Protein AF-A0A436ZYE4-F1 (afdb_monomer)

Foldseek 3Di:
DDDPDDPDDDPVRVVVVVVVVLLVVLLLVLLVLLVVLCVQLVVLLVQLLVLLVVQVVCVVVVNHDLVVSLVSNVVSLVSSLVSLVVSLVSLCVSPVPLPSLVVLLVCVVVVNDDPSLVSSLVSLVVVLVSLLVSLVSLCVSCVVPVVCCVRCVVSSLSSVVSSVSSCSSSNVCPPPCLVSVCSSCVSNVNNVVSVVVCVVVPVVVVCVVVVNDPDDDDD

Radius of gyration: 22.29 Å; Cα contacts (8 Å, |Δi|>4): 176; chains: 1; bounding box: 51×29×80 Å

InterPro domains:
  IPR054256 Domain of unknown function DUF6987 [PF22485] (15-212)

pLDDT: mean 81.8, std 16.16, range [35.78, 98.44]

Solvent-accessible surface area (backbone atoms only — not comparable to full-atom values): 12077 Å² total; per-residue (Å²): 136,84,82,80,72,81,83,77,72,52,74,67,57,50,49,52,54,51,55,51,55,52,43,55,55,48,34,46,54,43,24,55,45,46,49,54,34,43,69,62,31,49,61,36,49,53,52,48,52,50,54,49,54,53,46,52,56,26,48,78,70,74,64,56,55,62,66,62,48,42,68,59,46,52,62,40,53,53,50,33,40,51,43,43,43,56,35,37,53,54,50,42,71,72,41,77,82,46,63,56,23,59,50,48,35,49,25,56,77,70,72,61,59,50,75,42,49,47,47,35,50,52,41,51,50,51,50,51,52,53,54,48,52,48,36,55,53,52,52,61,69,25,72,87,33,75,64,38,35,70,65,45,47,59,53,50,50,54,48,48,53,45,49,55,51,40,40,52,64,60,29,48,66,48,81,80,40,44,58,52,53,48,50,52,30,44,74,70,71,40,48,69,58,49,53,53,52,50,60,71,67,41,50,71,54,56,36,48,74,73,69,48,75,83,77,79,78,85,129

Structure (mmCIF, N/CA/C/O backbone):
data_AF-A0A436ZYE4-F1
#
_entry.id   AF-A0A436ZYE4-F1
#
loop_
_atom_site.group_PDB
_atom_site.id
_atom_site.type_symbol
_atom_site.label_atom_id
_atom_site.label_alt_id
_atom_site.label_comp_id
_atom_site.label_asym_id
_atom_site.label_entity_id
_atom_site.label_seq_id
_atom_site.pdbx_PDB_ins_code
_atom_site.Cartn_x
_atom_site.Cartn_y
_atom_site.Cartn_z
_atom_site.occupancy
_atom_site.B_iso_or_equiv
_atom_site.auth_seq_id
_atom_site.auth_comp_id
_atom_site.auth_asym_id
_atom_site.auth_atom_id
_atom_site.pdbx_PDB_model_num
ATOM 1 N N . MET A 1 1 ? 23.636 18.744 -54.309 1.00 42.41 1 MET A N 1
ATOM 2 C CA . MET A 1 1 ? 22.767 17.719 -53.701 1.00 42.41 1 MET A CA 1
ATOM 3 C C . MET A 1 1 ? 23.698 16.748 -53.006 1.00 42.41 1 MET A C 1
ATOM 5 O O . MET A 1 1 ? 24.337 15.964 -53.689 1.00 42.41 1 MET A O 1
ATOM 9 N N . GLY A 1 2 ? 23.921 16.943 -51.705 1.00 47.22 2 GLY A N 1
ATOM 10 C CA . GLY A 1 2 ? 24.681 15.997 -50.892 1.00 47.22 2 GLY A CA 1
ATOM 11 C C . GLY A 1 2 ? 23.721 14.904 -50.455 1.00 47.22 2 GLY A C 1
ATOM 12 O O . GLY A 1 2 ? 22.704 15.206 -49.839 1.00 47.22 2 GLY A O 1
ATOM 13 N N . GLU A 1 3 ? 23.995 13.679 -50.871 1.00 50.53 3 GLU A N 1
ATOM 14 C CA . GLU A 1 3 ? 23.283 12.483 -50.441 1.00 50.53 3 GLU A CA 1
ATOM 15 C C . GLU A 1 3 ? 23.750 12.183 -49.010 1.00 50.53 3 GLU A C 1
ATOM 17 O O . GLU A 1 3 ? 24.881 11.748 -48.797 1.00 50.53 3 GLU A O 1
ATOM 22 N N . GLU A 1 4 ? 22.932 12.535 -48.014 1.00 48.44 4 GLU A N 1
ATOM 23 C CA . GLU A 1 4 ? 23.171 12.144 -46.624 1.00 48.44 4 GLU A CA 1
ATOM 24 C C . GLU A 1 4 ? 22.976 10.628 -46.527 1.00 48.44 4 GLU A C 1
ATOM 26 O O . GLU A 1 4 ? 21.853 10.123 -46.562 1.00 48.44 4 GLU A O 1
ATOM 31 N N . ALA A 1 5 ? 24.088 9.893 -46.472 1.00 51.81 5 ALA A N 1
ATOM 32 C CA . ALA A 1 5 ? 24.083 8.465 -46.191 1.00 51.81 5 ALA A CA 1
ATOM 33 C C . ALA A 1 5 ? 23.374 8.210 -44.844 1.00 51.81 5 ALA A C 1
ATOM 35 O O . ALA A 1 5 ? 23.603 8.964 -43.892 1.00 51.81 5 ALA A O 1
ATOM 36 N N . PRO A 1 6 ? 22.522 7.176 -44.734 1.00 52.66 6 PRO A N 1
ATOM 37 C CA . PRO A 1 6 ? 21.814 6.898 -43.495 1.00 52.66 6 PRO A CA 1
ATOM 38 C C . PRO A 1 6 ? 22.835 6.551 -42.408 1.00 52.66 6 PRO A C 1
ATOM 40 O O . PRO A 1 6 ? 23.661 5.658 -42.586 1.00 52.66 6 PRO A O 1
ATOM 43 N N . VAL A 1 7 ? 22.795 7.281 -41.292 1.00 58.38 7 VAL A N 1
ATOM 44 C CA . VAL A 1 7 ? 23.617 7.000 -40.110 1.00 58.38 7 VAL A CA 1
ATOM 45 C C . VAL A 1 7 ? 23.199 5.629 -39.572 1.00 58.38 7 VAL A C 1
ATOM 47 O O . VAL A 1 7 ? 22.143 5.490 -38.954 1.00 58.38 7 VAL A O 1
ATOM 50 N N . GLU A 1 8 ? 23.986 4.591 -39.856 1.00 60.47 8 GLU A N 1
ATOM 51 C CA . GLU A 1 8 ? 23.788 3.270 -39.265 1.00 60.47 8 GLU A CA 1
ATOM 52 C C . GLU A 1 8 ? 24.136 3.337 -37.774 1.00 60.47 8 GLU A C 1
ATOM 54 O O . GLU A 1 8 ? 25.297 3.487 -37.404 1.00 60.47 8 GLU A O 1
ATOM 59 N N . LEU A 1 9 ? 23.114 3.231 -36.919 1.00 66.81 9 LEU A N 1
ATOM 60 C CA . LEU A 1 9 ? 23.280 3.102 -35.469 1.00 66.81 9 LEU A CA 1
ATOM 61 C C . LEU A 1 9 ? 24.204 1.918 -35.143 1.00 66.81 9 LEU A C 1
ATOM 63 O O . LEU A 1 9 ? 24.044 0.824 -35.707 1.00 66.81 9 LEU A O 1
ATOM 67 N N . THR A 1 10 ? 25.127 2.126 -34.205 1.00 80.56 10 THR A N 1
ATOM 68 C CA . THR A 1 10 ? 25.997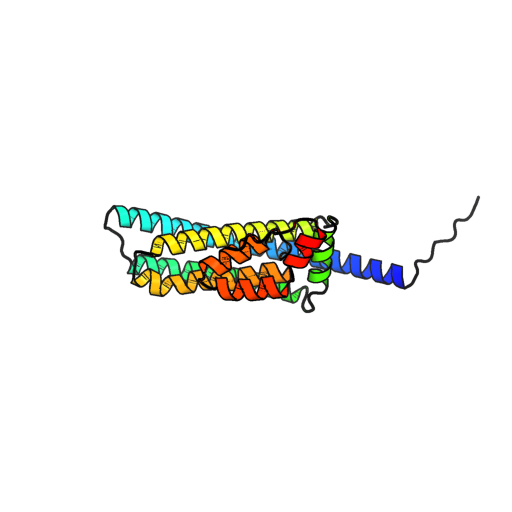 1.072 -33.663 1.00 80.56 10 THR A CA 1
ATOM 69 C C . THR A 1 10 ? 25.173 -0.020 -32.963 1.00 80.56 10 THR A C 1
ATOM 71 O O . THR A 1 10 ? 24.016 0.193 -32.593 1.00 80.56 10 THR A O 1
ATOM 74 N N . GLU A 1 11 ? 25.736 -1.221 -32.777 1.00 78.50 11 GLU A N 1
ATOM 75 C CA . GLU A 1 11 ? 25.038 -2.304 -32.057 1.00 78.50 11 GLU A CA 1
ATOM 76 C C . GLU A 1 11 ? 24.660 -1.904 -30.619 1.00 78.50 11 GLU A C 1
ATOM 78 O O . GLU A 1 11 ? 23.579 -2.263 -30.154 1.00 78.50 11 GLU A O 1
ATOM 83 N N . GLU A 1 12 ? 25.489 -1.096 -29.947 1.00 77.50 12 GLU A N 1
ATOM 84 C CA . GLU A 1 12 ? 25.189 -0.556 -28.613 1.00 77.50 12 GLU A CA 1
ATOM 85 C C . GLU A 1 12 ? 24.006 0.422 -28.629 1.00 77.50 12 GLU A C 1
ATOM 87 O O . GLU A 1 12 ? 23.116 0.317 -27.787 1.00 77.50 12 GLU A O 1
ATOM 92 N N . GLU A 1 13 ? 23.938 1.334 -29.602 1.00 79.44 13 GLU A N 1
ATOM 93 C CA . GLU A 1 13 ? 22.826 2.290 -29.719 1.00 79.44 13 GLU A CA 1
ATOM 94 C C . GLU A 1 13 ? 21.504 1.593 -30.070 1.00 79.44 13 GLU A C 1
ATOM 96 O O . GLU A 1 13 ? 20.446 1.960 -29.556 1.00 79.44 13 GLU A O 1
ATOM 101 N N . LYS A 1 14 ? 21.552 0.544 -30.902 1.00 79.31 14 LYS A N 1
ATOM 102 C CA . LYS A 1 14 ? 20.377 -0.287 -31.212 1.00 79.31 14 LYS A CA 1
ATOM 103 C C . LYS A 1 14 ? 19.877 -1.039 -29.980 1.00 79.31 14 LYS A C 1
ATOM 105 O O . LYS A 1 14 ? 18.669 -1.097 -29.757 1.00 79.31 14 LYS A O 1
ATOM 110 N N . GLN A 1 15 ? 20.789 -1.584 -29.175 1.00 81.94 15 GLN A N 1
ATOM 111 C CA . GLN A 1 15 ? 20.440 -2.290 -27.945 1.00 81.94 15 GLN A CA 1
ATOM 112 C C . GLN A 1 15 ? 19.835 -1.339 -26.902 1.00 81.94 15 GLN A C 1
ATOM 114 O O . GLN A 1 15 ? 18.800 -1.651 -26.318 1.00 81.94 15 GLN A O 1
ATOM 119 N N . GLN A 1 16 ? 20.419 -0.150 -26.724 1.00 80.38 16 GLN A N 1
ATOM 120 C CA . GLN A 1 16 ? 19.886 0.875 -25.822 1.00 80.38 16 GLN A CA 1
ATOM 121 C C . GLN A 1 16 ? 18.487 1.340 -26.239 1.00 80.38 16 GLN A C 1
ATOM 123 O O . GLN A 1 16 ? 17.601 1.446 -25.393 1.00 80.38 16 GLN A O 1
ATOM 128 N N . ALA A 1 17 ? 18.257 1.568 -27.535 1.00 81.69 17 ALA A N 1
ATOM 129 C CA . ALA A 1 17 ? 16.940 1.943 -28.044 1.00 81.69 17 ALA A CA 1
ATOM 130 C C . ALA A 1 17 ? 15.889 0.835 -27.834 1.00 81.69 17 ALA A C 1
ATOM 132 O O . ALA A 1 17 ? 14.742 1.127 -27.495 1.00 81.69 17 ALA A O 1
ATOM 133 N N . ALA A 1 18 ? 16.272 -0.436 -27.993 1.00 84.69 18 ALA A N 1
ATOM 134 C CA . ALA A 1 18 ? 15.381 -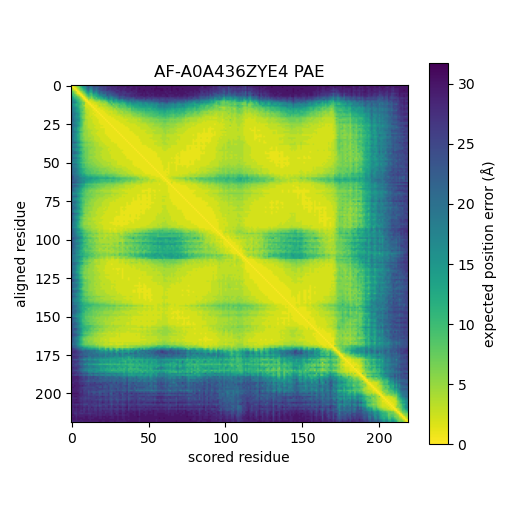1.566 -27.740 1.00 84.69 18 ALA A CA 1
ATOM 135 C C . ALA A 1 18 ? 15.023 -1.701 -26.247 1.00 84.69 18 ALA A C 1
ATOM 137 O O . ALA A 1 18 ? 13.853 -1.896 -25.911 1.00 84.69 18 ALA A O 1
ATOM 138 N N . ASP A 1 19 ? 16.005 -1.545 -25.353 1.00 82.25 19 ASP A N 1
ATOM 139 C CA . ASP A 1 19 ? 15.794 -1.562 -23.900 1.00 82.25 19 ASP A CA 1
ATOM 140 C C . ASP A 1 19 ? 14.919 -0.384 -23.431 1.00 82.25 19 ASP A C 1
ATOM 142 O O . ASP A 1 19 ? 14.087 -0.535 -22.531 1.00 82.25 19 ASP A O 1
ATOM 146 N N . GLU A 1 20 ? 15.072 0.783 -24.061 1.00 82.56 20 GLU A N 1
ATOM 147 C CA . GLU A 1 20 ? 14.246 1.973 -23.843 1.00 82.56 20 GLU A CA 1
ATOM 148 C C . GLU A 1 20 ? 12.780 1.730 -24.227 1.00 82.56 20 GLU A C 1
ATOM 150 O O . GLU A 1 20 ? 11.866 2.000 -23.442 1.00 82.56 20 GLU A O 1
ATOM 155 N N . GLU A 1 21 ? 12.545 1.169 -25.416 1.00 86.75 21 GLU A N 1
ATOM 156 C CA . GLU A 1 21 ? 11.201 0.863 -25.906 1.00 86.75 21 GLU A CA 1
ATOM 157 C C . GLU A 1 21 ? 10.513 -0.219 -25.056 1.00 86.75 21 GLU A C 1
ATOM 159 O O . GLU A 1 21 ? 9.325 -0.109 -24.729 1.00 86.75 21 GLU A O 1
ATOM 164 N N . GLU A 1 22 ? 11.251 -1.266 -24.679 1.00 87.81 22 GLU A N 1
ATOM 165 C CA . GLU A 1 22 ? 10.763 -2.317 -23.786 1.00 87.81 22 GLU A CA 1
ATOM 166 C C . GLU A 1 22 ? 10.370 -1.735 -22.423 1.00 87.81 22 GLU A C 1
ATOM 168 O O . GLU A 1 22 ? 9.259 -1.984 -21.940 1.00 87.81 22 GLU A O 1
ATOM 173 N N . ARG A 1 23 ? 11.224 -0.882 -21.843 1.00 85.19 23 ARG A N 1
ATOM 174 C CA . ARG A 1 23 ? 10.932 -0.217 -20.569 1.00 85.19 23 ARG A CA 1
ATOM 175 C C . ARG A 1 23 ? 9.677 0.636 -20.651 1.00 85.19 23 ARG A C 1
ATOM 177 O O . ARG A 1 23 ? 8.829 0.527 -19.769 1.00 85.19 23 ARG A O 1
ATOM 184 N N . ALA A 1 24 ? 9.532 1.461 -21.687 1.00 86.12 24 ALA A N 1
ATOM 185 C CA . ALA A 1 24 ? 8.354 2.312 -21.850 1.00 86.12 24 ALA A CA 1
ATOM 186 C C . ALA A 1 24 ? 7.059 1.478 -21.864 1.00 86.12 24 ALA A C 1
ATOM 188 O O . ALA A 1 24 ? 6.076 1.813 -21.200 1.00 86.12 24 ALA A O 1
ATOM 189 N N . LYS A 1 25 ? 7.070 0.326 -22.549 1.00 90.69 25 LYS A N 1
ATOM 190 C CA . LYS A 1 25 ? 5.933 -0.611 -22.559 1.00 90.69 25 LYS A CA 1
ATOM 191 C C . LYS A 1 25 ? 5.655 -1.201 -21.176 1.00 90.69 25 LYS A C 1
ATOM 193 O O . LYS A 1 25 ? 4.487 -1.300 -20.793 1.00 90.69 25 LYS A O 1
ATOM 198 N N . VAL A 1 26 ? 6.695 -1.601 -20.444 1.00 90.94 26 VAL A N 1
ATOM 199 C CA . VAL A 1 26 ? 6.566 -2.151 -19.086 1.00 90.94 26 VAL A CA 1
ATOM 200 C C . VAL A 1 26 ? 6.019 -1.100 -18.126 1.00 90.94 26 VAL A C 1
ATOM 202 O O . VAL A 1 26 ? 5.034 -1.364 -17.440 1.00 90.94 26 VAL A O 1
ATOM 205 N N . MET A 1 27 ? 6.570 0.112 -18.146 1.00 88.44 27 MET A N 1
ATOM 206 C CA . MET A 1 27 ? 6.139 1.224 -17.299 1.00 88.44 27 MET A CA 1
ATOM 207 C C . MET A 1 27 ? 4.692 1.617 -17.543 1.00 88.44 27 MET A C 1
ATOM 209 O O . MET A 1 27 ? 3.915 1.733 -16.599 1.00 88.44 27 MET A O 1
ATOM 213 N N . LYS A 1 28 ? 4.282 1.709 -18.807 1.00 92.06 28 LYS A N 1
ATOM 214 C CA . LYS A 1 28 ? 2.887 1.973 -19.159 1.00 92.06 28 LYS A CA 1
ATOM 215 C C . LYS A 1 28 ? 1.930 0.913 -18.610 1.00 92.06 28 LYS A C 1
ATOM 217 O O . LYS A 1 28 ? 0.852 1.240 -18.116 1.00 92.06 28 LYS A O 1
ATOM 222 N N . ARG A 1 29 ? 2.295 -0.371 -18.694 1.00 94.62 29 ARG A N 1
ATOM 223 C CA . ARG A 1 29 ? 1.479 -1.464 -18.131 1.00 94.62 29 ARG A CA 1
ATOM 224 C C . ARG A 1 29 ? 1.466 -1.426 -16.605 1.00 94.62 29 ARG A C 1
ATOM 226 O O . ARG A 1 29 ? 0.424 -1.665 -16.003 1.00 94.62 29 ARG A O 1
ATOM 233 N N . MET A 1 30 ? 2.597 -1.097 -15.994 1.00 93.44 30 MET A N 1
ATOM 234 C CA . MET A 1 30 ? 2.730 -0.962 -14.550 1.00 93.44 30 MET A CA 1
ATOM 235 C C . MET A 1 30 ? 1.881 0.192 -14.012 1.00 93.44 30 MET A C 1
ATOM 237 O O . MET A 1 30 ? 1.159 -0.006 -13.038 1.00 93.44 30 MET A O 1
ATOM 241 N N . ALA A 1 31 ? 1.848 1.335 -14.704 1.00 91.94 31 ALA A N 1
ATOM 242 C CA . ALA A 1 31 ? 0.967 2.455 -14.373 1.00 91.94 31 ALA A CA 1
ATOM 243 C C . ALA A 1 31 ? -0.504 2.014 -14.344 1.00 91.94 31 ALA A C 1
ATOM 245 O O . ALA A 1 31 ? -1.214 2.272 -13.378 1.00 91.94 31 ALA A O 1
ATOM 246 N N . GLN A 1 32 ? -0.944 1.252 -15.352 1.00 95.69 32 GLN A N 1
ATOM 247 C CA . GLN A 1 32 ? -2.309 0.714 -15.406 1.00 95.69 32 GLN A CA 1
ATOM 248 C C . GLN A 1 32 ? -2.621 -0.278 -14.277 1.00 95.69 32 GLN A C 1
ATOM 250 O O . GLN A 1 32 ? -3.770 -0.369 -13.847 1.00 95.69 32 GLN A O 1
ATOM 255 N N . ILE A 1 33 ? -1.640 -1.064 -13.828 1.00 95.88 33 ILE A N 1
ATOM 256 C CA . ILE A 1 33 ? -1.816 -1.995 -12.705 1.00 95.88 33 ILE A CA 1
ATOM 257 C C . ILE A 1 33 ? -1.966 -1.223 -11.398 1.00 95.88 33 ILE A C 1
ATOM 259 O O . ILE A 1 33 ? -2.886 -1.516 -10.637 1.00 95.88 33 ILE A O 1
ATOM 263 N N . VAL A 1 34 ? -1.097 -0.237 -11.157 1.00 93.62 34 VAL A N 1
ATOM 264 C CA . VAL A 1 34 ? -1.146 0.610 -9.957 1.00 93.62 34 VAL A CA 1
ATOM 265 C C . VAL A 1 34 ? -2.470 1.369 -9.893 1.00 93.62 34 VAL A C 1
ATOM 267 O O . VAL A 1 34 ? -3.139 1.321 -8.865 1.00 93.62 34 VAL A O 1
ATOM 270 N N . ASP A 1 35 ? -2.891 1.980 -11.000 1.00 94.75 35 ASP A N 1
ATOM 271 C CA . ASP A 1 35 ? -4.158 2.711 -11.116 1.00 94.75 35 ASP A CA 1
ATOM 272 C C . ASP A 1 35 ? -5.372 1.814 -10.809 1.00 94.75 35 ASP A C 1
ATOM 274 O O . ASP A 1 35 ? -6.181 2.102 -9.928 1.00 94.75 35 ASP A O 1
ATOM 278 N N . LYS A 1 36 ? -5.436 0.623 -11.418 1.00 96.50 36 LYS A N 1
ATOM 279 C CA . LYS A 1 36 ? -6.495 -0.358 -11.123 1.00 96.50 36 LYS A CA 1
ATOM 280 C C . LYS A 1 36 ? -6.451 -0.883 -9.689 1.00 96.50 36 LYS A C 1
ATOM 282 O O . LYS A 1 36 ? -7.495 -1.226 -9.133 1.00 96.50 36 LYS A O 1
ATOM 287 N N . GLY A 1 37 ? -5.259 -1.035 -9.115 1.00 96.44 37 GLY A N 1
ATOM 288 C CA . GLY A 1 37 ? -5.078 -1.435 -7.722 1.00 96.44 37 GLY A CA 1
ATOM 289 C C . GLY A 1 37 ? -5.624 -0.372 -6.770 1.00 96.44 37 GLY A C 1
ATOM 290 O O . GLY A 1 37 ? -6.393 -0.692 -5.862 1.00 96.44 37 GLY A O 1
ATOM 291 N N . LEU A 1 38 ? -5.301 0.897 -7.037 1.00 95.62 38 LEU A N 1
ATOM 292 C CA . LEU A 1 38 ? -5.819 2.062 -6.324 1.00 95.62 38 LEU A CA 1
ATOM 293 C C . LEU A 1 38 ? -7.345 2.137 -6.369 1.00 95.62 38 LEU A C 1
ATOM 295 O O . LEU A 1 38 ? -7.976 2.238 -5.319 1.00 95.62 38 LEU A O 1
ATOM 299 N N . ASP A 1 39 ? -7.943 2.036 -7.554 1.00 97.19 39 ASP A N 1
ATOM 300 C CA . ASP A 1 39 ? -9.399 2.105 -7.723 1.00 97.19 39 ASP A CA 1
ATOM 301 C C . ASP A 1 39 ? -10.145 1.034 -6.921 1.00 97.19 39 ASP A C 1
ATOM 303 O O . ASP A 1 39 ? -11.260 1.255 -6.450 1.00 97.19 39 ASP A O 1
ATOM 307 N N . LYS A 1 40 ? -9.523 -0.133 -6.731 1.00 97.69 40 LYS A N 1
ATOM 308 C CA . LYS A 1 40 ? -10.097 -1.235 -5.951 1.00 97.69 40 LYS A CA 1
ATOM 309 C C . LYS A 1 40 ? -9.881 -1.087 -4.450 1.00 97.69 40 LYS A C 1
ATOM 311 O O . LYS A 1 40 ? -10.754 -1.477 -3.679 1.00 97.69 40 LYS A O 1
ATOM 316 N N . VAL A 1 41 ? -8.726 -0.575 -4.022 1.00 97.25 41 VAL A N 1
ATOM 317 C CA . VAL A 1 41 ? -8.394 -0.479 -2.593 1.00 97.25 41 VAL A CA 1
ATOM 318 C C . VAL A 1 41 ? -9.001 0.765 -1.947 1.00 97.25 41 VAL A C 1
ATOM 320 O O . VAL A 1 41 ? -9.420 0.689 -0.797 1.00 97.25 41 VAL A O 1
ATOM 323 N N . LYS A 1 42 ? -9.124 1.885 -2.676 1.00 96.88 42 LYS A N 1
ATOM 324 C CA . LYS A 1 42 ? -9.667 3.153 -2.152 1.00 96.88 42 LYS A CA 1
ATOM 325 C C . LYS A 1 42 ? -11.033 2.981 -1.472 1.00 96.88 42 LYS A C 1
ATOM 327 O O . LYS A 1 42 ? -11.128 3.359 -0.308 1.00 96.88 42 LYS A O 1
ATOM 332 N N . PRO A 1 43 ? -12.046 2.341 -2.094 1.00 98.12 43 PRO A N 1
ATOM 333 C CA . PRO A 1 43 ? -13.340 2.150 -1.444 1.00 98.12 43 PRO A CA 1
ATOM 334 C C . PRO A 1 43 ? -13.250 1.315 -0.163 1.00 98.12 43 PRO A C 1
ATOM 336 O O . PRO A 1 43 ? -13.993 1.560 0.781 1.00 98.12 43 PRO A O 1
ATOM 339 N N . LEU A 1 44 ? -12.333 0.342 -0.104 1.00 98.25 44 LEU A N 1
ATOM 340 C CA . LEU A 1 44 ? -12.132 -0.485 1.088 1.00 98.25 44 LEU A CA 1
ATOM 341 C C . LEU A 1 44 ? -11.524 0.334 2.230 1.00 98.25 44 LEU A C 1
ATOM 343 O O . LEU A 1 44 ? -11.987 0.219 3.362 1.00 98.25 44 LEU A O 1
ATOM 347 N N . LEU A 1 45 ? -10.539 1.188 1.936 1.00 97.75 45 LEU A N 1
ATOM 348 C CA . LEU A 1 45 ? -9.963 2.116 2.915 1.00 97.75 45 LEU A CA 1
ATOM 349 C C . LEU A 1 45 ? -11.009 3.123 3.407 1.00 97.75 45 LEU A C 1
ATOM 351 O O . LEU A 1 45 ? -11.126 3.334 4.609 1.00 97.75 45 LEU A O 1
ATOM 355 N N . ASP A 1 46 ? -11.832 3.664 2.506 1.00 98.19 46 ASP A N 1
ATOM 356 C CA . ASP A 1 46 ? -12.905 4.593 2.870 1.00 98.19 46 ASP A CA 1
ATOM 357 C C . ASP A 1 46 ? -13.952 3.908 3.780 1.00 98.19 46 ASP A C 1
ATOM 359 O O . ASP A 1 46 ? -14.406 4.493 4.763 1.00 98.19 46 ASP A O 1
ATOM 363 N N . MET A 1 47 ? -14.309 2.646 3.508 1.00 98.44 47 MET A N 1
ATOM 364 C CA . MET A 1 47 ? -15.204 1.858 4.370 1.00 98.44 47 MET A CA 1
ATOM 365 C C . MET A 1 47 ? -14.583 1.546 5.738 1.00 98.44 47 MET A C 1
ATOM 367 O O . MET A 1 47 ? -15.292 1.549 6.749 1.00 98.44 47 MET A O 1
ATOM 371 N N . ILE A 1 48 ? -13.275 1.276 5.788 1.00 98.06 48 ILE A N 1
ATOM 372 C CA . ILE A 1 48 ? -12.532 1.106 7.043 1.00 98.06 48 ILE A CA 1
ATOM 373 C C . ILE A 1 48 ? -12.597 2.402 7.853 1.00 98.06 48 ILE A C 1
ATOM 375 O O . ILE A 1 48 ? -12.994 2.379 9.019 1.00 98.06 48 ILE A O 1
ATOM 379 N N . ASP A 1 49 ? -12.274 3.532 7.226 1.00 98.00 49 ASP A N 1
ATOM 380 C CA . ASP A 1 49 ? -12.270 4.843 7.866 1.00 98.00 49 ASP A CA 1
ATOM 381 C C . ASP A 1 49 ? -13.655 5.221 8.404 1.00 98.00 49 ASP A C 1
ATOM 383 O O . ASP A 1 49 ? -13.743 5.716 9.528 1.00 98.00 49 ASP A O 1
ATOM 387 N N . GLN A 1 50 ? -14.723 4.941 7.650 1.00 98.19 50 GLN A N 1
ATOM 388 C CA . GLN A 1 50 ? -16.109 5.143 8.087 1.00 98.19 50 GLN A CA 1
ATOM 389 C C . GLN A 1 50 ? -16.478 4.240 9.267 1.00 98.19 50 GLN A C 1
ATOM 391 O O . GLN A 1 50 ? -17.088 4.699 10.231 1.00 98.19 50 GLN A O 1
ATOM 396 N N . THR A 1 51 ? -16.084 2.965 9.223 1.00 97.75 51 THR A N 1
ATOM 397 C CA . THR A 1 51 ? -16.352 2.015 10.314 1.00 97.75 51 THR A CA 1
ATOM 398 C C . THR A 1 51 ? -15.645 2.442 11.604 1.00 97.75 51 THR A C 1
ATOM 400 O O . THR A 1 51 ? -16.210 2.304 12.690 1.00 97.75 51 THR A O 1
ATOM 403 N N . ILE A 1 52 ? -14.438 3.007 11.493 1.00 97.31 52 ILE A N 1
ATOM 404 C CA . ILE A 1 52 ? -13.719 3.614 12.617 1.00 97.31 52 ILE A CA 1
ATOM 405 C C . ILE A 1 52 ? -14.484 4.828 13.160 1.00 97.31 52 ILE A C 1
ATOM 407 O O . ILE A 1 52 ? -14.739 4.884 14.361 1.00 97.31 52 ILE A O 1
ATOM 411 N N . ASP A 1 53 ? -14.904 5.757 12.298 1.00 97.06 53 ASP A N 1
ATOM 412 C CA . ASP A 1 53 ? -15.626 6.966 12.724 1.00 97.06 53 ASP A CA 1
ATOM 413 C C . ASP A 1 53 ? -16.948 6.634 13.434 1.00 97.06 53 ASP A C 1
ATOM 415 O O . ASP A 1 53 ? -17.328 7.275 14.415 1.00 97.06 53 ASP A O 1
ATOM 419 N N . GLU A 1 54 ? -17.666 5.614 12.960 1.00 96.31 54 GLU A N 1
ATOM 420 C CA . GLU A 1 54 ? -18.867 5.107 13.627 1.00 96.31 54 GLU A CA 1
ATOM 421 C C . GLU A 1 54 ? -18.560 4.513 15.006 1.00 96.31 54 GLU A C 1
ATOM 423 O O . GLU A 1 54 ? -19.323 4.721 15.954 1.00 96.31 54 GLU A O 1
ATOM 428 N N . ALA A 1 55 ? -17.461 3.766 15.128 1.00 95.81 55 ALA A N 1
ATOM 429 C CA . ALA A 1 55 ? -17.045 3.169 16.389 1.00 95.81 55 ALA A CA 1
ATOM 430 C C . ALA A 1 55 ? -16.626 4.232 17.412 1.00 95.81 55 ALA A C 1
ATOM 432 O O . ALA A 1 55 ? -17.010 4.133 18.577 1.00 95.81 55 ALA A O 1
ATOM 433 N N . GLU A 1 56 ? -15.903 5.271 16.987 1.00 94.62 56 GLU A N 1
ATOM 434 C CA . GLU A 1 56 ? -15.525 6.394 17.851 1.00 94.62 56 GLU A CA 1
ATOM 435 C C . GLU A 1 56 ? -16.759 7.141 18.375 1.00 94.62 56 GLU A C 1
ATOM 437 O O . GLU A 1 56 ? -16.885 7.327 19.584 1.00 94.62 56 GLU A O 1
ATOM 442 N N . LYS A 1 57 ? -17.740 7.443 17.514 1.00 95.44 57 LYS A N 1
ATOM 443 C CA . LYS A 1 57 ? -19.014 8.058 17.940 1.00 95.44 57 LYS A CA 1
ATOM 444 C C . LYS A 1 57 ? -19.777 7.199 18.948 1.00 95.44 57 LYS A C 1
ATOM 446 O O . LYS A 1 57 ? -20.286 7.701 19.946 1.00 95.44 57 LYS A O 1
ATOM 451 N N . LYS A 1 58 ? -19.859 5.886 18.716 1.00 94.62 58 LYS A N 1
ATOM 452 C CA . LYS A 1 58 ? -20.507 4.963 19.664 1.00 94.62 58 LYS A CA 1
ATOM 453 C C . LYS A 1 58 ? -19.761 4.890 20.990 1.00 94.62 58 LYS A C 1
ATOM 455 O O . LYS A 1 58 ? -20.392 4.781 22.037 1.00 94.62 58 LYS A O 1
ATOM 460 N N . LYS A 1 59 ? -18.429 4.965 20.958 1.00 91.69 59 LYS A N 1
ATOM 461 C CA . LYS A 1 59 ? -17.590 4.985 22.158 1.00 91.69 59 LYS A CA 1
ATOM 462 C C . LYS A 1 59 ? -17.872 6.218 23.014 1.00 91.69 59 LYS A C 1
ATOM 464 O O . LYS A 1 59 ? -18.013 6.071 24.223 1.00 91.69 59 LYS A O 1
ATOM 469 N N . GLU A 1 60 ? -18.013 7.396 22.405 1.00 92.12 60 GLU A N 1
ATOM 470 C CA . GLU A 1 60 ? -18.381 8.640 23.106 1.00 92.12 60 GLU A CA 1
ATOM 471 C C . GLU A 1 60 ? -19.728 8.525 23.838 1.00 92.12 60 GLU A C 1
ATOM 473 O O . GLU A 1 60 ? -19.889 9.064 24.933 1.00 92.12 60 GLU A O 1
ATOM 478 N N . ASN A 1 61 ? -20.662 7.751 23.281 1.00 93.25 61 ASN A N 1
ATOM 479 C CA . ASN A 1 61 ? -21.984 7.515 23.862 1.00 93.25 61 ASN A CA 1
ATOM 480 C C . ASN A 1 61 ? -22.048 6.301 24.812 1.00 93.25 61 ASN A C 1
ATOM 482 O O . ASN A 1 61 ? -23.112 6.019 25.356 1.00 93.25 61 ASN A O 1
ATOM 486 N N . ASN A 1 62 ? -20.938 5.587 25.046 1.00 91.69 62 ASN A N 1
ATOM 487 C CA . ASN A 1 62 ? -20.893 4.303 25.769 1.00 91.69 62 ASN A CA 1
ATOM 488 C C . ASN A 1 62 ? -21.768 3.189 25.144 1.00 91.69 62 ASN A C 1
ATOM 490 O O . ASN A 1 62 ? -22.249 2.301 25.845 1.00 91.69 62 ASN A O 1
ATOM 494 N N . GLU A 1 63 ? -21.952 3.215 23.823 1.00 94.50 63 GLU A N 1
ATOM 495 C CA . GLU A 1 63 ? -22.764 2.263 23.042 1.00 94.50 63 GLU A CA 1
ATOM 496 C C . GLU A 1 63 ? -21.911 1.357 22.136 1.00 94.50 63 GLU A C 1
ATOM 498 O O . GLU A 1 63 ? -22.423 0.668 21.249 1.00 94.50 63 GLU A O 1
ATOM 503 N N . LEU A 1 64 ? -20.586 1.397 22.290 1.00 95.12 64 LEU A N 1
ATOM 504 C CA . LEU A 1 64 ? -19.687 0.607 21.463 1.00 95.12 64 LEU A CA 1
ATOM 505 C C . LEU A 1 64 ? -19.791 -0.879 21.814 1.00 95.12 64 LEU A C 1
ATOM 507 O O . LEU A 1 64 ? -19.377 -1.311 22.887 1.00 95.12 64 LEU A O 1
ATOM 511 N N . ASP A 1 65 ? -20.258 -1.658 20.846 1.00 96.31 65 ASP A N 1
ATOM 512 C CA . ASP A 1 65 ? -20.094 -3.105 20.820 1.00 96.31 65 ASP A CA 1
ATOM 513 C C . ASP A 1 65 ? -18.777 -3.449 20.106 1.00 96.31 65 ASP A C 1
ATOM 515 O O . ASP A 1 65 ? -18.652 -3.326 18.881 1.00 96.31 65 ASP A O 1
ATOM 519 N N . GLU A 1 66 ? -17.779 -3.842 20.896 1.00 95.50 66 GLU A N 1
ATOM 520 C CA . GLU A 1 66 ? -16.442 -4.186 20.412 1.00 95.50 66 GLU A CA 1
ATOM 521 C C . GLU A 1 66 ? -16.453 -5.437 19.516 1.00 95.50 66 GLU A C 1
ATOM 523 O O . GLU A 1 66 ? -15.716 -5.490 18.530 1.00 95.50 66 GLU A O 1
ATOM 528 N N . ASP A 1 67 ? -17.333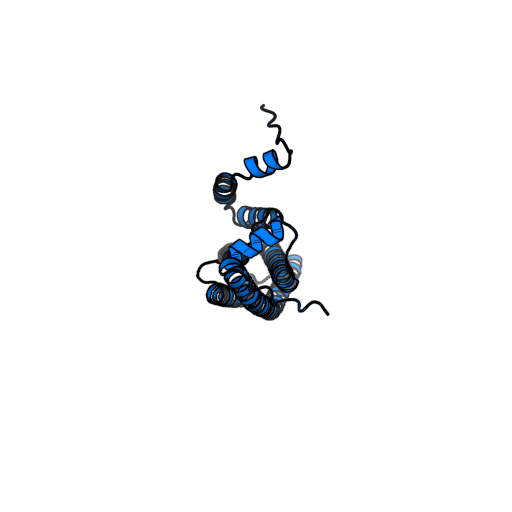 -6.406 19.781 1.00 96.44 67 ASP A N 1
ATOM 529 C CA . ASP A 1 67 ? -17.437 -7.642 18.999 1.00 96.44 67 ASP A CA 1
ATOM 530 C C . ASP A 1 67 ? -18.009 -7.359 17.612 1.00 96.44 67 ASP A C 1
ATOM 532 O O . ASP A 1 67 ? -17.472 -7.813 16.594 1.00 96.44 67 ASP A O 1
ATOM 536 N N . ALA A 1 68 ? -19.066 -6.549 17.562 1.00 96.50 68 ALA A N 1
ATOM 537 C CA . ALA A 1 68 ? -19.656 -6.109 16.307 1.00 96.50 68 ALA A CA 1
ATOM 538 C C . ALA A 1 68 ? -18.676 -5.257 15.486 1.00 96.50 68 ALA A C 1
ATOM 540 O O . ALA A 1 68 ? -18.618 -5.396 14.261 1.00 96.50 68 ALA A O 1
ATOM 541 N N . PHE A 1 69 ? -17.888 -4.395 16.138 1.00 97.12 69 PHE A N 1
ATOM 542 C CA . PHE A 1 69 ? -16.851 -3.608 15.472 1.00 97.12 69 PHE A CA 1
ATOM 543 C C . PHE A 1 69 ? -15.781 -4.506 14.840 1.00 97.12 69 PHE A C 1
ATOM 545 O O . PHE A 1 69 ? -15.518 -4.398 13.640 1.00 97.12 69 PHE A O 1
ATOM 552 N N . VAL A 1 70 ? -15.224 -5.449 15.606 1.00 97.88 70 VAL A N 1
ATOM 553 C CA . VAL A 1 70 ? -14.212 -6.391 15.105 1.00 97.88 70 VAL A CA 1
ATOM 554 C C . VAL A 1 70 ? -14.751 -7.228 13.947 1.00 97.88 70 VAL A C 1
ATOM 556 O O . VAL A 1 70 ? -14.083 -7.349 12.918 1.00 97.88 70 VAL A O 1
ATOM 559 N N . SER A 1 71 ? -15.973 -7.753 14.068 1.00 97.75 71 SER A N 1
ATOM 560 C CA . SER A 1 71 ? -16.598 -8.568 13.021 1.00 97.75 71 SER A CA 1
ATOM 561 C C . SER A 1 71 ? -16.803 -7.809 11.708 1.00 97.75 71 SER A C 1
ATOM 563 O O . SER A 1 71 ? -16.743 -8.427 10.647 1.00 97.75 71 SER A O 1
ATOM 565 N N . LYS A 1 72 ? -17.061 -6.496 11.758 1.00 97.25 72 LYS A N 1
ATOM 566 C CA . LYS A 1 72 ? -17.188 -5.652 10.559 1.00 97.25 72 LYS A CA 1
ATOM 567 C C . LYS A 1 72 ? -15.832 -5.290 9.961 1.00 97.25 72 LYS A C 1
ATOM 569 O O . LYS A 1 72 ? -15.687 -5.281 8.744 1.00 97.25 72 LYS A O 1
ATOM 574 N N . MET A 1 73 ? -14.848 -5.005 10.809 1.00 97.31 73 MET A N 1
ATOM 575 C CA . MET A 1 73 ? -13.533 -4.521 10.388 1.00 97.31 73 MET A CA 1
ATOM 576 C C . MET A 1 73 ? -12.671 -5.588 9.719 1.00 97.31 73 MET A C 1
ATOM 578 O O . MET A 1 73 ? -12.056 -5.311 8.690 1.00 97.31 73 MET A O 1
ATOM 582 N N . LYS A 1 74 ? -12.627 -6.804 10.281 1.00 97.69 74 LYS A N 1
ATOM 583 C CA . LYS A 1 74 ? -11.801 -7.910 9.766 1.00 97.69 74 LYS A CA 1
ATOM 584 C C . LYS A 1 74 ? -11.916 -8.120 8.250 1.00 97.69 74 LYS A C 1
ATOM 586 O O . LYS A 1 74 ? -10.891 -7.995 7.579 1.00 97.69 74 LYS A O 1
ATOM 591 N N . PRO A 1 75 ? -13.118 -8.355 7.683 1.00 97.94 75 PRO A N 1
ATOM 592 C CA . PRO A 1 75 ? -13.238 -8.610 6.251 1.00 97.94 75 PRO A CA 1
ATOM 593 C C . PRO A 1 75 ? -12.813 -7.410 5.397 1.00 97.94 75 PRO A C 1
ATOM 595 O O . PRO A 1 75 ? -12.311 -7.600 4.294 1.00 97.94 75 PRO A O 1
ATOM 598 N N . LEU A 1 76 ? -12.972 -6.171 5.878 1.00 98.06 76 LEU A N 1
ATOM 599 C CA . LEU A 1 76 ? -12.533 -4.990 5.130 1.00 98.06 76 LEU A CA 1
ATOM 600 C C . LEU A 1 76 ? -11.006 -4.929 5.022 1.00 98.06 76 LEU A C 1
ATOM 602 O O . LEU A 1 76 ? -10.479 -4.715 3.930 1.00 98.06 76 LEU A O 1
ATOM 606 N N . ILE A 1 77 ? -10.302 -5.167 6.133 1.00 97.25 77 ILE A N 1
ATOM 607 C CA . ILE A 1 77 ? -8.834 -5.164 6.166 1.00 97.25 77 ILE A CA 1
ATOM 608 C C . ILE A 1 77 ? -8.273 -6.324 5.331 1.00 97.25 77 ILE A C 1
ATOM 610 O O . ILE A 1 77 ? -7.354 -6.123 4.540 1.00 97.25 77 ILE A O 1
ATOM 614 N N . GLU A 1 78 ? -8.845 -7.523 5.455 1.00 97.38 78 GLU A N 1
ATOM 615 C CA . GLU A 1 78 ? -8.427 -8.701 4.683 1.00 97.38 78 GLU A CA 1
ATOM 616 C C . GLU A 1 78 ? -8.631 -8.503 3.174 1.00 97.38 78 GLU A C 1
ATOM 618 O O . GLU A 1 78 ? -7.747 -8.826 2.376 1.00 97.38 78 GLU A O 1
ATOM 623 N N . ASN A 1 79 ? -9.755 -7.905 2.769 1.00 97.81 79 ASN A N 1
ATOM 624 C CA . ASN A 1 79 ? -10.011 -7.579 1.367 1.00 97.81 79 ASN A CA 1
ATOM 625 C C . ASN A 1 79 ? -9.047 -6.505 0.847 1.00 97.81 79 ASN A C 1
ATOM 627 O O . ASN A 1 79 ? -8.540 -6.635 -0.269 1.00 97.81 79 ASN A O 1
ATOM 631 N N . ALA A 1 80 ? -8.751 -5.473 1.646 1.00 97.75 80 ALA A N 1
ATOM 632 C CA . ALA A 1 80 ? -7.778 -4.448 1.271 1.00 97.75 80 ALA A CA 1
ATOM 633 C C . ALA A 1 80 ? -6.386 -5.067 1.073 1.00 97.75 80 ALA A C 1
ATOM 635 O O . ALA A 1 80 ? -5.751 -4.843 0.041 1.00 97.75 80 ALA A O 1
ATOM 636 N N . HIS A 1 81 ? -5.960 -5.931 2.000 1.00 96.56 81 HIS A N 1
ATOM 637 C CA . HIS A 1 81 ? -4.718 -6.693 1.883 1.00 96.56 81 HIS A CA 1
ATOM 638 C C . HIS A 1 81 ? -4.692 -7.550 0.608 1.00 96.56 81 HIS A C 1
ATOM 640 O O . HIS A 1 81 ? -3.714 -7.521 -0.135 1.00 96.56 81 HIS A O 1
ATOM 646 N N . SER A 1 82 ? -5.773 -8.280 0.313 1.00 97.62 82 SER A N 1
ATOM 647 C CA . SER A 1 82 ? -5.875 -9.127 -0.883 1.00 97.62 82 SER A CA 1
ATOM 648 C C . SER A 1 82 ? -5.725 -8.331 -2.187 1.00 97.62 82 SER A C 1
ATOM 650 O O . SER A 1 82 ? -4.983 -8.742 -3.082 1.00 97.62 82 SER A O 1
ATOM 652 N N . VAL A 1 83 ? -6.362 -7.159 -2.285 1.00 97.88 83 VAL A N 1
ATOM 653 C CA . VAL A 1 83 ? -6.226 -6.265 -3.447 1.00 97.88 83 VAL A CA 1
ATOM 654 C C . VAL A 1 83 ? -4.788 -5.766 -3.596 1.00 97.88 83 VAL A C 1
ATOM 656 O O . VAL A 1 83 ? -4.242 -5.777 -4.703 1.00 97.88 83 VAL A O 1
ATOM 659 N N . MET A 1 84 ? -4.158 -5.354 -2.495 1.00 96.62 84 MET A N 1
ATOM 660 C CA . MET A 1 84 ? -2.769 -4.890 -2.510 1.00 96.62 84 MET A CA 1
ATOM 661 C C . MET A 1 84 ? -1.806 -6.011 -2.909 1.00 96.62 84 MET A C 1
ATOM 663 O O . MET A 1 84 ? -0.947 -5.794 -3.762 1.00 96.62 84 MET A O 1
ATOM 667 N N . GLN A 1 85 ? -1.992 -7.223 -2.383 1.00 96.50 85 GLN A N 1
ATOM 668 C CA . GLN A 1 85 ? -1.183 -8.383 -2.752 1.00 96.50 85 GLN A CA 1
ATOM 669 C C . GLN A 1 85 ? -1.339 -8.732 -4.238 1.00 96.50 85 GLN A C 1
ATOM 671 O O . GLN A 1 85 ? -0.351 -8.901 -4.942 1.00 96.50 85 GLN A O 1
ATOM 676 N N . SER A 1 86 ? -2.569 -8.740 -4.757 1.00 97.44 86 SER A N 1
ATOM 677 C CA . SER A 1 86 ? -2.813 -8.977 -6.185 1.00 97.44 86 SER A CA 1
ATOM 678 C C . SER A 1 86 ? -2.177 -7.903 -7.076 1.00 97.44 86 SER A C 1
ATOM 680 O O . SER A 1 86 ? -1.722 -8.199 -8.183 1.00 97.44 86 SER A O 1
ATOM 682 N N . THR A 1 87 ? -2.143 -6.652 -6.615 1.00 96.56 87 THR A N 1
ATOM 683 C CA . THR A 1 87 ? -1.480 -5.548 -7.326 1.00 96.56 87 THR A CA 1
ATOM 684 C C . THR A 1 87 ? 0.032 -5.770 -7.365 1.00 96.56 87 THR A C 1
ATOM 686 O O . THR A 1 87 ? 0.645 -5.672 -8.426 1.00 96.56 87 THR A O 1
ATOM 689 N N . LEU A 1 88 ? 0.620 -6.147 -6.231 1.00 94.12 88 LEU A N 1
ATOM 690 C CA . LEU A 1 88 ? 2.035 -6.483 -6.115 1.00 94.12 88 LEU A CA 1
ATOM 691 C C . LEU A 1 88 ? 2.444 -7.657 -7.011 1.00 94.12 88 LEU A C 1
ATOM 693 O O . LEU A 1 88 ? 3.464 -7.580 -7.692 1.00 94.12 88 LEU A O 1
ATOM 697 N N . ASP A 1 89 ? 1.652 -8.727 -7.035 1.00 95.94 89 ASP A N 1
ATOM 698 C CA . ASP A 1 89 ? 1.943 -9.910 -7.848 1.00 95.94 89 ASP A CA 1
ATOM 699 C C . ASP A 1 89 ? 1.952 -9.565 -9.346 1.00 95.94 89 ASP A C 1
ATOM 701 O O . ASP A 1 89 ? 2.817 -10.024 -10.091 1.00 95.94 89 ASP A O 1
ATOM 705 N N . GLN A 1 90 ? 1.038 -8.693 -9.786 1.00 96.38 90 GLN A N 1
ATOM 706 C CA . GLN A 1 90 ? 1.002 -8.197 -11.165 1.00 96.38 90 GLN A CA 1
ATOM 707 C C . GLN A 1 90 ? 2.208 -7.308 -11.502 1.00 96.38 90 GLN A C 1
ATOM 709 O O . GLN A 1 90 ? 2.741 -7.416 -12.604 1.00 96.38 90 GLN A O 1
ATOM 714 N N . ILE A 1 91 ? 2.658 -6.462 -10.567 1.00 92.75 91 ILE A N 1
ATOM 715 C CA . ILE A 1 91 ? 3.882 -5.660 -10.728 1.00 92.75 91 ILE A CA 1
ATOM 716 C C . ILE A 1 91 ? 5.098 -6.583 -10.886 1.00 92.75 91 ILE A C 1
ATOM 718 O O . ILE A 1 91 ? 5.836 -6.465 -11.862 1.00 92.75 91 ILE A O 1
ATOM 722 N N . LYS A 1 92 ? 5.268 -7.562 -9.988 1.00 92.19 92 LYS A N 1
ATOM 723 C CA . LYS A 1 92 ? 6.378 -8.530 -10.045 1.00 92.19 92 LYS A CA 1
ATOM 724 C C . LYS A 1 92 ? 6.351 -9.387 -11.312 1.00 92.19 92 LYS A C 1
ATOM 726 O O . LYS A 1 92 ? 7.402 -9.744 -11.829 1.00 92.19 92 LYS A O 1
ATOM 731 N N . ALA A 1 93 ? 5.167 -9.703 -11.837 1.00 93.94 93 ALA A N 1
ATOM 732 C CA . ALA A 1 93 ? 5.036 -10.435 -13.094 1.00 93.94 93 ALA A CA 1
ATOM 733 C C . ALA A 1 93 ? 5.491 -9.622 -14.322 1.00 93.94 93 ALA A C 1
ATOM 735 O O . ALA A 1 93 ? 5.854 -10.219 -15.335 1.00 93.94 93 ALA A O 1
ATOM 736 N N . LEU A 1 94 ? 5.466 -8.285 -14.254 1.00 91.94 94 LEU A N 1
ATOM 737 C CA . LEU A 1 94 ? 5.964 -7.420 -15.327 1.00 91.94 94 LEU A CA 1
ATOM 738 C C . LEU A 1 94 ? 7.484 -7.231 -15.303 1.00 91.94 94 LEU A C 1
ATOM 740 O O . LEU A 1 94 ? 8.069 -7.036 -16.366 1.00 91.94 94 LEU A O 1
ATOM 744 N N . ASP A 1 95 ? 8.104 -7.266 -14.124 1.00 88.88 95 ASP A N 1
ATOM 745 C CA . ASP A 1 95 ? 9.547 -7.067 -13.950 1.00 88.88 95 ASP A CA 1
ATOM 746 C C . ASP A 1 95 ? 10.142 -8.085 -12.956 1.00 88.88 95 ASP A C 1
ATOM 748 O O . ASP A 1 95 ? 10.535 -7.720 -11.847 1.00 88.88 95 ASP A O 1
ATOM 752 N N . PRO A 1 96 ? 10.205 -9.382 -13.316 1.00 86.94 96 PRO A N 1
ATOM 753 C CA . PRO A 1 96 ? 10.628 -10.441 -12.395 1.00 86.94 96 PRO A CA 1
ATOM 754 C C . PRO A 1 96 ? 12.090 -10.310 -11.940 1.00 86.94 96 PRO A C 1
ATOM 756 O O . PRO A 1 96 ? 12.426 -10.726 -10.832 1.00 86.94 96 PRO A O 1
ATOM 759 N N . ASP A 1 97 ? 12.947 -9.713 -12.774 1.00 85.62 97 ASP A N 1
ATOM 760 C CA . ASP A 1 97 ? 14.381 -9.529 -12.510 1.00 85.62 97 ASP A CA 1
ATOM 761 C C . ASP A 1 97 ? 14.720 -8.124 -11.972 1.00 85.62 97 ASP A C 1
ATOM 763 O O . ASP A 1 97 ? 15.903 -7.758 -11.851 1.00 85.62 97 ASP A O 1
ATOM 767 N N . ASN A 1 98 ? 13.698 -7.312 -11.672 1.00 82.50 98 ASN A N 1
ATOM 768 C CA . ASN A 1 98 ? 13.819 -5.918 -11.238 1.00 82.50 98 ASN A CA 1
ATOM 769 C C . ASN A 1 98 ? 14.696 -5.070 -12.190 1.00 82.50 98 ASN A C 1
ATOM 771 O O . ASN A 1 98 ? 15.458 -4.194 -11.759 1.00 82.50 98 ASN A O 1
ATOM 775 N N . LYS A 1 99 ? 14.694 -5.388 -13.494 1.00 83.75 99 LYS A N 1
ATOM 776 C CA . LYS A 1 99 ? 15.480 -4.692 -14.528 1.00 83.75 99 LYS A CA 1
ATOM 777 C C . LYS A 1 99 ? 15.027 -3.242 -14.620 1.00 83.75 99 LYS A C 1
ATOM 779 O O . LYS A 1 9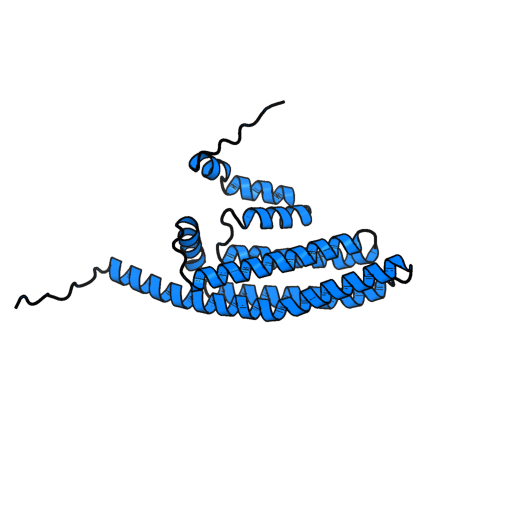9 ? 15.864 -2.336 -14.631 1.00 83.75 99 LYS A O 1
ATOM 784 N N . PHE A 1 100 ? 13.720 -3.030 -14.665 1.00 76.69 100 PHE A N 1
ATOM 785 C CA . PHE A 1 100 ? 13.117 -1.725 -14.879 1.00 76.69 100 PHE A CA 1
ATOM 786 C C . PHE A 1 100 ? 12.981 -0.938 -13.576 1.00 76.69 100 PHE A C 1
ATOM 788 O O . PHE A 1 100 ? 13.162 0.275 -13.622 1.00 76.69 100 PHE A O 1
ATOM 795 N N . GLU A 1 101 ? 12.821 -1.601 -12.423 1.00 79.88 101 GLU A N 1
ATOM 796 C CA . GLU A 1 101 ? 12.963 -0.985 -11.089 1.00 79.88 101 GLU A CA 1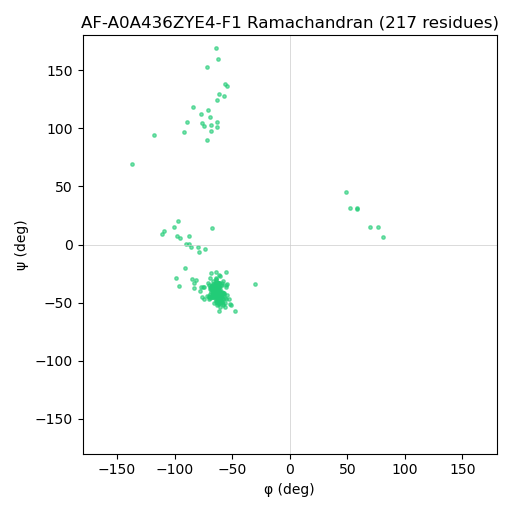
ATOM 797 C C . GLU A 1 101 ? 14.291 -0.212 -10.974 1.00 79.88 101 GLU A C 1
ATOM 799 O O . GLU A 1 101 ? 14.324 0.978 -10.647 1.00 79.88 101 GLU A O 1
ATOM 804 N N . ARG A 1 102 ? 15.412 -0.877 -11.298 1.00 79.31 102 ARG A N 1
ATOM 805 C CA . ARG A 1 102 ? 16.757 -0.286 -11.188 1.00 79.31 102 ARG A CA 1
ATOM 806 C C . ARG A 1 102 ? 16.964 0.903 -12.121 1.00 79.31 102 ARG A C 1
ATOM 808 O O . ARG A 1 102 ? 17.724 1.806 -11.774 1.00 79.31 102 ARG A O 1
ATOM 815 N N . LEU A 1 103 ? 16.348 0.881 -13.301 1.00 73.25 103 LEU A N 1
ATOM 816 C CA . LEU A 1 103 ? 16.436 1.964 -14.284 1.00 73.25 103 LEU A CA 1
ATOM 817 C C . LEU A 1 103 ? 15.566 3.153 -13.871 1.00 73.25 103 LEU A C 1
ATOM 819 O O . LEU A 1 103 ? 16.054 4.280 -13.846 1.00 73.25 103 LEU A O 1
ATOM 823 N N . ALA A 1 104 ? 14.330 2.892 -13.444 1.00 72.25 104 ALA A N 1
ATOM 824 C CA . ALA A 1 104 ? 13.412 3.909 -12.942 1.00 72.25 104 ALA A CA 1
ATOM 825 C C . ALA A 1 104 ? 14.013 4.678 -11.766 1.00 72.25 104 ALA A C 1
ATOM 827 O O . ALA A 1 104 ? 13.953 5.905 -11.723 1.00 72.25 104 ALA A O 1
ATOM 828 N N . LYS A 1 105 ? 14.668 3.959 -10.845 1.00 73.81 105 LYS A N 1
ATOM 829 C CA . LYS A 1 105 ? 15.374 4.556 -9.712 1.00 73.81 105 LYS A CA 1
ATOM 830 C C . LYS A 1 105 ? 16.407 5.596 -10.158 1.00 73.81 105 LYS A C 1
ATOM 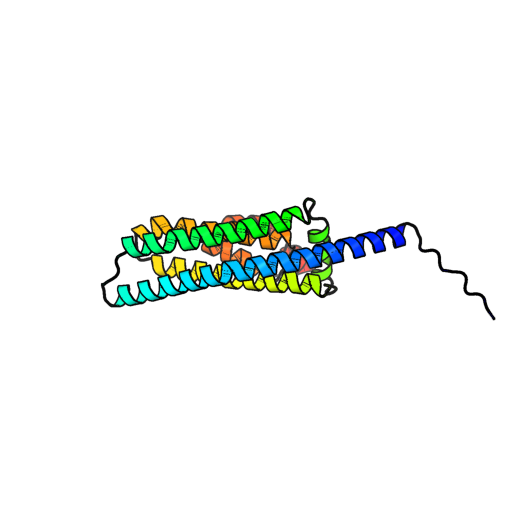832 O O . LYS A 1 105 ? 16.417 6.699 -9.620 1.00 73.81 105 LYS A O 1
ATOM 837 N N . ARG A 1 106 ? 17.231 5.270 -11.163 1.00 75.94 106 ARG A N 1
ATOM 838 C CA . ARG A 1 106 ? 18.221 6.211 -11.719 1.00 75.94 106 ARG A CA 1
ATOM 839 C C . ARG A 1 106 ? 17.542 7.412 -12.365 1.00 75.94 106 ARG A C 1
ATOM 841 O O . ARG A 1 106 ? 17.929 8.535 -12.094 1.00 75.94 106 ARG A O 1
ATOM 848 N N . HIS A 1 107 ? 16.479 7.199 -13.139 1.00 77.31 107 HIS A N 1
ATOM 849 C CA . HIS A 1 107 ? 15.738 8.299 -13.763 1.00 77.31 107 HIS A CA 1
ATOM 850 C C . HIS A 1 107 ? 15.100 9.245 -12.746 1.00 77.31 107 HIS A C 1
ATOM 852 O O . HIS A 1 107 ? 15.006 10.444 -12.995 1.00 77.31 107 HIS A O 1
ATOM 858 N N . VAL A 1 108 ? 14.665 8.736 -11.597 1.00 72.38 108 VAL A N 1
ATOM 859 C CA . VAL A 1 108 ? 14.177 9.582 -10.505 1.00 72.38 108 VAL A CA 1
ATOM 860 C C . VAL A 1 108 ? 15.324 10.373 -9.876 1.00 72.38 108 VAL A C 1
ATOM 862 O O . VAL A 1 108 ? 15.182 11.580 -9.690 1.00 72.38 108 VAL A O 1
ATOM 865 N N . GLU A 1 109 ? 16.458 9.727 -9.590 1.00 74.44 109 GLU A N 1
ATOM 866 C CA . GLU A 1 109 ? 17.658 10.375 -9.034 1.00 74.44 109 GLU A CA 1
ATOM 867 C C . GLU A 1 109 ? 18.215 11.464 -9.973 1.00 74.44 109 GLU A C 1
ATOM 869 O O . GLU A 1 109 ? 18.551 12.558 -9.518 1.00 74.44 109 GLU A O 1
ATOM 874 N N . ASP A 1 110 ? 18.204 11.212 -11.283 1.00 81.12 110 ASP A N 1
ATOM 875 C CA . ASP A 1 110 ? 18.706 12.117 -12.323 1.00 81.12 110 ASP A CA 1
ATOM 876 C C . ASP A 1 110 ? 17.650 13.129 -12.816 1.00 81.12 110 ASP A C 1
ATOM 878 O O . ASP A 1 110 ? 17.928 13.954 -13.685 1.00 81.12 110 ASP A O 1
ATOM 882 N N . SER A 1 111 ? 16.427 13.105 -12.266 1.00 77.50 111 SER A N 1
ATOM 883 C CA . SER A 1 111 ? 15.293 13.945 -12.704 1.00 77.50 111 SER A CA 1
ATOM 884 C C . SER A 1 111 ? 14.894 13.766 -14.184 1.00 77.50 111 SER A C 1
ATOM 886 O O . SER A 1 111 ? 14.391 14.691 -14.824 1.00 77.50 111 SER A O 1
ATOM 888 N N . GLN A 1 112 ? 15.073 12.559 -14.722 1.00 82.94 112 GLN A N 1
ATOM 889 C CA . GLN A 1 112 ? 14.791 12.155 -16.105 1.00 82.94 112 GLN A CA 1
ATOM 890 C C . GLN A 1 112 ? 13.575 11.222 -16.248 1.00 82.94 112 GLN A C 1
ATOM 892 O O . GLN A 1 112 ? 13.354 10.658 -17.316 1.00 82.94 112 GLN A O 1
ATOM 897 N N . ALA A 1 113 ? 12.763 11.063 -15.197 1.00 81.25 113 ALA A N 1
ATOM 898 C CA . ALA A 1 113 ? 11.585 10.197 -15.239 1.00 81.25 113 ALA A CA 1
ATOM 899 C C . ALA A 1 113 ? 10.602 10.593 -16.362 1.00 81.25 113 ALA A C 1
ATOM 901 O O . ALA A 1 113 ? 10.150 11.744 -16.459 1.00 81.25 113 ALA A O 1
ATOM 902 N N . SER A 1 114 ? 10.244 9.605 -17.179 1.00 84.19 114 SER A N 1
ATOM 903 C CA . SER A 1 114 ? 9.218 9.672 -18.218 1.00 84.19 114 SER A CA 1
ATOM 904 C C . SER A 1 114 ? 7.817 9.903 -17.633 1.00 84.19 114 SER A C 1
ATOM 906 O O . SER A 1 114 ? 7.593 9.821 -16.424 1.00 84.19 114 SER A O 1
ATOM 908 N N . ALA A 1 115 ? 6.844 10.207 -18.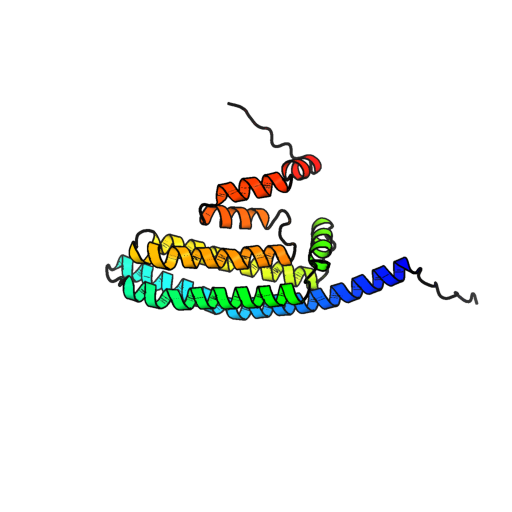497 1.00 87.38 115 ALA A N 1
ATOM 909 C CA . ALA A 1 115 ? 5.461 10.426 -18.071 1.00 87.38 115 ALA A CA 1
ATOM 910 C C . ALA A 1 115 ? 4.842 9.175 -17.418 1.00 87.38 115 ALA A C 1
ATOM 912 O O . ALA A 1 115 ? 4.219 9.293 -16.366 1.00 87.38 115 ALA A O 1
ATOM 913 N N . ASP A 1 116 ? 5.057 7.990 -17.998 1.00 86.25 116 ASP A N 1
ATOM 914 C CA . ASP A 1 116 ? 4.541 6.730 -17.450 1.00 86.25 116 ASP A CA 1
ATOM 915 C C . ASP A 1 116 ? 5.214 6.381 -16.108 1.00 86.25 116 ASP A C 1
ATOM 917 O O . ASP A 1 116 ? 4.537 5.963 -15.171 1.00 86.25 116 ASP A O 1
ATOM 921 N N . GLU A 1 117 ? 6.526 6.623 -15.966 1.00 84.56 117 GLU A N 1
ATOM 922 C CA . GLU A 1 117 ? 7.239 6.465 -14.685 1.00 84.56 117 GLU A CA 1
ATOM 923 C C . GLU A 1 117 ? 6.660 7.386 -13.605 1.00 84.56 117 GLU A C 1
ATOM 925 O O . GLU A 1 117 ? 6.401 6.940 -12.490 1.00 84.56 117 GLU A O 1
ATOM 930 N N . LYS A 1 118 ? 6.385 8.653 -13.938 1.00 84.56 118 LYS A N 1
ATOM 931 C CA . LYS A 1 118 ? 5.736 9.594 -13.011 1.00 84.56 118 LYS A CA 1
ATOM 932 C C . LYS A 1 118 ? 4.344 9.126 -12.591 1.00 84.56 118 LYS A C 1
ATOM 934 O O . LYS A 1 118 ? 4.025 9.208 -11.412 1.00 84.56 118 LYS A O 1
ATOM 939 N N . MET A 1 119 ? 3.551 8.567 -13.506 1.00 87.06 119 MET A N 1
ATOM 940 C CA . MET A 1 119 ? 2.239 8.003 -13.162 1.00 87.06 119 MET A CA 1
ATOM 941 C C . MET A 1 119 ? 2.344 6.835 -12.172 1.00 87.06 119 MET A C 1
ATOM 943 O O . MET A 1 119 ? 1.569 6.775 -11.218 1.00 87.06 119 MET A O 1
ATOM 947 N N . VAL A 1 120 ? 3.311 5.926 -12.360 1.00 88.88 120 VAL A N 1
ATOM 948 C CA . VAL A 1 120 ? 3.582 4.840 -11.398 1.00 88.88 120 VAL A CA 1
ATOM 949 C C . VAL A 1 120 ? 3.953 5.418 -10.031 1.00 88.88 120 VAL A C 1
ATOM 951 O O . VAL A 1 120 ? 3.401 5.003 -9.012 1.00 88.88 120 VAL A O 1
ATOM 954 N N . ILE A 1 121 ? 4.859 6.399 -10.016 1.00 84.75 121 ILE A N 1
ATOM 955 C CA . ILE A 1 121 ? 5.337 7.073 -8.805 1.00 84.75 121 ILE A CA 1
ATOM 956 C C . ILE A 1 121 ? 4.177 7.719 -8.040 1.00 84.75 121 ILE A C 1
ATOM 958 O O . ILE A 1 121 ? 4.006 7.463 -6.847 1.00 84.75 121 ILE A O 1
ATOM 962 N N . ASP A 1 122 ? 3.365 8.521 -8.723 1.00 86.81 122 ASP A N 1
ATOM 963 C CA . ASP A 1 122 ? 2.247 9.249 -8.127 1.00 86.81 122 ASP A CA 1
ATOM 964 C C . ASP A 1 122 ? 1.189 8.289 -7.579 1.00 86.81 122 ASP A C 1
ATOM 966 O O . ASP A 1 122 ? 0.732 8.451 -6.445 1.00 86.81 122 ASP A O 1
ATOM 970 N N . GLY A 1 123 ? 0.860 7.236 -8.332 1.00 90.69 123 GLY A N 1
ATOM 971 C CA . GLY A 1 123 ? -0.087 6.223 -7.883 1.00 90.69 123 GLY A CA 1
ATOM 972 C C . GLY A 1 123 ? 0.400 5.472 -6.638 1.00 90.69 123 GLY A C 1
ATOM 973 O O . GLY A 1 123 ? -0.332 5.313 -5.658 1.00 90.69 123 GLY A O 1
ATOM 974 N N . CYS A 1 124 ? 1.665 5.060 -6.609 1.00 88.38 124 CYS A N 1
ATOM 975 C CA . CYS A 1 124 ? 2.237 4.401 -5.437 1.00 88.38 124 CYS A CA 1
ATOM 976 C C . CYS A 1 124 ? 2.353 5.342 -4.222 1.00 88.38 124 CYS A C 1
ATOM 978 O O . CYS A 1 124 ? 2.145 4.901 -3.089 1.00 88.38 124 CYS A O 1
ATOM 980 N N . ASN A 1 125 ? 2.627 6.633 -4.433 1.00 85.50 125 ASN A N 1
ATOM 981 C CA . ASN A 1 125 ? 2.614 7.642 -3.370 1.00 85.50 125 ASN A CA 1
ATOM 982 C C . ASN A 1 125 ? 1.211 7.851 -2.794 1.00 85.50 125 ASN A C 1
ATOM 984 O O . ASN A 1 125 ? 1.055 7.936 -1.571 1.00 85.50 125 ASN A O 1
ATOM 988 N N . GLU A 1 126 ? 0.186 7.905 -3.647 1.00 91.00 126 GLU A N 1
ATOM 989 C CA . GLU A 1 126 ? -1.201 7.992 -3.196 1.00 91.00 126 GLU A CA 1
ATOM 990 C C . GLU A 1 126 ? -1.591 6.743 -2.395 1.00 91.00 126 GLU A C 1
ATOM 992 O O . GLU A 1 126 ? -2.141 6.868 -1.297 1.00 91.00 126 GLU A O 1
ATOM 997 N N . LEU A 1 127 ? -1.254 5.549 -2.903 1.00 90.56 127 LEU A N 1
ATOM 998 C CA . LEU A 1 127 ? -1.520 4.276 -2.229 1.00 90.56 127 LEU A CA 1
ATOM 999 C C . LEU A 1 127 ? -0.902 4.267 -0.832 1.00 90.56 127 LEU A C 1
ATOM 1001 O O . LEU A 1 127 ? -1.584 3.981 0.149 1.00 90.56 127 LEU A O 1
ATOM 1005 N N . SER A 1 128 ? 0.381 4.619 -0.751 1.00 87.19 128 SER A N 1
ATOM 1006 C CA . SER A 1 128 ? 1.132 4.658 0.501 1.00 87.19 128 SER A CA 1
ATOM 1007 C C . SER A 1 128 ? 0.535 5.633 1.499 1.00 87.19 128 SER A C 1
ATOM 1009 O O . SER A 1 128 ? 0.289 5.273 2.649 1.00 87.19 128 SER A O 1
ATOM 1011 N N . THR A 1 129 ? 0.222 6.845 1.042 1.00 89.00 129 THR A N 1
ATOM 1012 C CA . THR A 1 129 ? -0.354 7.890 1.889 1.00 89.00 129 THR A CA 1
ATOM 1013 C C . THR A 1 129 ? -1.703 7.462 2.459 1.00 89.00 129 THR A C 1
ATOM 1015 O O . THR A 1 129 ? -1.924 7.577 3.664 1.00 89.00 129 THR A O 1
ATOM 1018 N N . ARG A 1 130 ? -2.596 6.934 1.614 1.00 92.88 130 ARG A N 1
ATOM 1019 C CA . ARG A 1 130 ? -3.933 6.495 2.033 1.00 92.88 130 ARG A CA 1
ATOM 1020 C C . ARG A 1 130 ? -3.870 5.303 2.983 1.00 92.88 130 ARG A C 1
ATOM 1022 O O . ARG A 1 130 ? -4.458 5.358 4.057 1.00 92.88 130 ARG A O 1
ATOM 1029 N N . VAL A 1 131 ? -3.134 4.252 2.619 1.00 92.31 131 VAL A N 1
ATOM 1030 C CA . VAL A 1 131 ? -3.013 3.046 3.453 1.00 92.31 131 VAL A CA 1
ATOM 1031 C C . VAL A 1 131 ? -2.407 3.393 4.809 1.00 92.31 131 VAL A C 1
ATOM 1033 O O . VAL A 1 131 ? -2.925 2.953 5.833 1.00 92.31 131 VAL A O 1
ATOM 1036 N N . GLN A 1 132 ? -1.354 4.215 4.840 1.00 89.12 132 GLN A N 1
ATOM 1037 C CA . GLN A 1 132 ? -0.723 4.611 6.094 1.00 89.12 132 GLN A CA 1
ATOM 1038 C C . GLN A 1 132 ? -1.670 5.426 6.980 1.00 89.12 132 GLN A C 1
ATOM 1040 O O . GLN A 1 132 ? -1.784 5.135 8.169 1.00 89.12 132 GLN A O 1
ATOM 1045 N N . ALA A 1 133 ? -2.394 6.391 6.407 1.00 91.94 133 ALA A N 1
ATOM 1046 C CA . ALA A 1 133 ? -3.381 7.172 7.147 1.00 91.94 133 ALA A CA 1
ATOM 1047 C C . ALA A 1 133 ? -4.465 6.276 7.772 1.00 91.94 133 ALA A C 1
ATOM 1049 O O . ALA A 1 133 ? -4.772 6.423 8.956 1.00 91.94 133 ALA A O 1
ATOM 1050 N N . THR A 1 134 ? -4.986 5.305 7.017 1.00 95.00 134 THR A N 1
ATOM 1051 C CA . THR A 1 134 ? -5.971 4.336 7.515 1.00 95.00 134 THR A CA 1
ATOM 1052 C C . THR A 1 134 ? -5.390 3.422 8.602 1.00 95.00 134 THR A C 1
ATOM 1054 O O . THR A 1 134 ? -6.060 3.163 9.603 1.00 95.00 134 THR A O 1
ATOM 1057 N N . ILE A 1 135 ? -4.139 2.960 8.469 1.00 92.88 135 ILE A N 1
ATOM 1058 C CA . ILE A 1 135 ? -3.454 2.163 9.505 1.00 92.88 135 ILE A CA 1
ATOM 1059 C C . ILE A 1 135 ? -3.306 2.967 10.799 1.00 92.88 135 ILE A C 1
ATOM 1061 O O . ILE A 1 135 ? -3.621 2.454 11.875 1.00 92.88 135 ILE A O 1
ATOM 1065 N N . ASP A 1 136 ? -2.844 4.214 10.710 1.00 91.75 136 ASP A N 1
ATOM 1066 C CA . ASP A 1 136 ? -2.625 5.070 11.878 1.00 91.75 136 ASP A CA 1
ATOM 1067 C C . ASP A 1 136 ? -3.946 5.406 12.574 1.00 91.75 136 ASP A C 1
ATOM 1069 O O . ASP A 1 136 ? -4.060 5.274 13.798 1.00 91.75 136 ASP A O 1
ATOM 1073 N N . LYS A 1 137 ? -4.976 5.755 11.793 1.00 94.31 137 LYS A N 1
ATOM 1074 C CA . LYS A 1 137 ? -6.335 5.985 12.292 1.00 94.31 137 LYS A CA 1
ATOM 1075 C C . LYS A 1 137 ? -6.887 4.736 12.985 1.00 94.31 137 LYS A C 1
ATOM 1077 O O . LYS A 1 137 ? -7.348 4.811 14.123 1.00 94.31 137 LYS A O 1
ATOM 1082 N N . GLY A 1 138 ? -6.782 3.578 12.334 1.00 94.62 138 GLY A N 1
ATOM 1083 C CA . GLY A 1 138 ? -7.264 2.301 12.855 1.00 94.62 138 GLY A CA 1
ATOM 1084 C C . GLY A 1 138 ? -6.566 1.873 14.140 1.00 94.62 138 GLY A C 1
ATOM 1085 O O . GLY A 1 138 ? -7.229 1.484 15.102 1.00 94.62 138 GLY A O 1
ATOM 1086 N N . ARG A 1 139 ? -5.237 2.005 14.201 1.00 92.94 139 ARG A N 1
ATOM 1087 C CA . ARG A 1 139 ? -4.458 1.705 15.410 1.00 92.94 139 ARG A CA 1
ATOM 1088 C C . ARG A 1 139 ? -4.834 2.609 16.573 1.00 92.94 139 ARG A C 1
ATOM 1090 O O . ARG A 1 139 ? -5.033 2.097 17.671 1.00 92.94 139 ARG A O 1
ATOM 1097 N N . LYS A 1 140 ? -4.980 3.913 16.333 1.00 94.06 140 LYS A N 1
ATOM 1098 C CA . LYS A 1 140 ? -5.394 4.875 17.360 1.00 94.06 140 LYS A CA 1
ATOM 1099 C C . LYS A 1 140 ? -6.786 4.553 17.908 1.00 94.06 140 LYS A C 1
ATOM 1101 O O . LYS A 1 140 ? -6.978 4.548 19.123 1.00 94.06 140 LYS A O 1
ATOM 1106 N N . ALA A 1 141 ? -7.737 4.226 17.033 1.00 93.31 141 ALA A N 1
ATOM 1107 C CA . ALA A 1 141 ? -9.102 3.901 17.437 1.00 93.31 141 ALA A CA 1
ATOM 1108 C C . ALA A 1 141 ? -9.153 2.703 18.405 1.00 93.31 141 ALA A C 1
ATOM 1110 O O . ALA A 1 141 ? -9.865 2.742 19.412 1.00 93.31 141 ALA A O 1
ATOM 1111 N N . ILE A 1 142 ? -8.341 1.668 18.156 1.00 95.00 142 ILE A N 1
ATOM 1112 C CA . ILE A 1 142 ? -8.341 0.428 18.950 1.00 95.00 142 ILE A CA 1
ATOM 1113 C C . ILE A 1 142 ? -7.459 0.467 20.208 1.00 95.00 142 ILE A C 1
ATOM 1115 O O . ILE A 1 142 ? -7.456 -0.504 20.960 1.00 95.00 142 ILE A O 1
ATOM 1119 N N . GLU A 1 143 ? -6.722 1.548 20.497 1.00 91.69 143 GLU A N 1
ATOM 1120 C CA . GLU A 1 143 ? -5.776 1.593 21.633 1.00 91.69 143 GLU A CA 1
ATOM 1121 C C . GLU A 1 143 ? -6.417 1.254 22.987 1.00 91.69 143 GLU A C 1
ATOM 1123 O O . GLU A 1 143 ? -5.789 0.595 23.820 1.00 91.69 143 GLU A O 1
ATOM 1128 N N . GLY A 1 144 ? -7.667 1.682 23.183 1.00 89.94 144 GLY A N 1
ATOM 1129 C CA . GLY A 1 144 ? -8.461 1.444 24.392 1.00 89.94 144 GLY A CA 1
ATOM 1130 C C . GLY A 1 144 ? -9.480 0.308 24.279 1.00 89.94 144 GLY A C 1
ATOM 1131 O O . GLY A 1 144 ? -10.388 0.256 25.100 1.00 89.94 144 GLY A O 1
ATOM 1132 N N . MET A 1 145 ? -9.374 -0.546 23.258 1.00 94.12 145 MET A N 1
ATOM 1133 C CA . MET A 1 145 ? -10.294 -1.655 22.975 1.00 94.12 145 MET A CA 1
ATOM 1134 C C . MET A 1 145 ? -9.506 -2.977 23.056 1.00 94.12 145 MET A C 1
ATOM 1136 O O . MET A 1 145 ? -8.824 -3.327 22.090 1.00 94.12 145 MET A O 1
ATOM 1140 N N . PRO A 1 146 ? -9.477 -3.688 24.203 1.00 93.69 146 PRO A N 1
ATOM 1141 C CA . PRO A 1 146 ? -8.562 -4.815 24.412 1.00 93.69 146 PRO A CA 1
ATOM 1142 C C . PRO A 1 146 ? -8.690 -5.948 23.385 1.00 93.69 146 PRO A C 1
ATOM 1144 O O . PRO A 1 146 ? -7.676 -6.477 22.920 1.00 93.69 146 PRO A O 1
ATOM 1147 N N . LYS A 1 147 ? -9.917 -6.311 23.004 1.00 93.56 147 LYS A N 1
ATOM 1148 C CA . LYS A 1 147 ? -10.190 -7.371 22.030 1.00 93.56 147 LYS A CA 1
ATOM 1149 C C . LYS A 1 147 ? -9.882 -6.895 20.614 1.00 93.56 147 LYS A C 1
ATOM 1151 O O . LYS A 1 147 ? -9.155 -7.575 19.892 1.00 93.56 147 LYS A O 1
ATOM 1156 N N . ALA A 1 148 ? -10.338 -5.704 20.232 1.00 96.50 148 ALA A N 1
ATOM 1157 C CA . ALA A 1 148 ? -10.062 -5.128 18.922 1.00 96.50 148 ALA A CA 1
ATOM 1158 C C . ALA A 1 148 ? -8.563 -4.896 18.713 1.00 96.50 148 ALA A C 1
ATOM 1160 O O . ALA A 1 148 ? -8.043 -5.179 17.639 1.00 96.50 148 ALA A O 1
ATOM 1161 N N . LYS A 1 149 ? -7.830 -4.478 19.747 1.00 95.19 149 LYS A N 1
ATOM 1162 C CA . LYS A 1 149 ? -6.368 -4.377 19.712 1.00 95.19 149 LYS A CA 1
ATOM 1163 C C . LYS A 1 149 ? -5.711 -5.728 19.443 1.00 95.19 149 LYS A C 1
ATOM 1165 O O . LYS A 1 149 ? -4.819 -5.805 18.600 1.00 95.19 149 LYS A O 1
ATOM 1170 N N . SER A 1 150 ? -6.162 -6.779 20.129 1.00 95.12 150 SER A N 1
ATOM 1171 C CA . SER A 1 150 ? -5.635 -8.136 19.952 1.00 95.12 150 SER A CA 1
ATOM 1172 C C . SER A 1 150 ? -5.951 -8.719 18.572 1.00 95.12 150 SER A C 1
ATOM 1174 O O . SER A 1 150 ? -5.127 -9.442 18.020 1.00 95.12 150 SER A O 1
ATOM 1176 N N . GLU A 1 151 ? -7.134 -8.440 18.021 1.00 95.50 151 GLU A N 1
ATOM 1177 C CA . GLU A 1 151 ? -7.613 -9.081 16.792 1.00 95.50 151 GLU A CA 1
ATOM 1178 C C . GLU A 1 151 ? -7.355 -8.263 15.519 1.00 95.50 151 GLU A C 1
ATOM 1180 O O . GLU A 1 151 ? -7.072 -8.845 14.476 1.00 95.50 151 GLU A O 1
ATOM 1185 N N . LEU A 1 152 ? -7.439 -6.932 15.581 1.00 96.12 152 LEU A N 1
ATOM 1186 C CA . LEU A 1 152 ? -7.272 -6.038 14.427 1.00 96.12 152 LEU A CA 1
ATOM 1187 C C . LEU A 1 152 ? -5.870 -5.431 14.345 1.00 96.12 152 LEU A C 1
ATOM 1189 O O . LEU A 1 152 ? -5.397 -5.146 13.248 1.00 96.12 152 LEU A O 1
ATOM 1193 N N . GLY A 1 153 ? -5.180 -5.249 15.476 1.00 92.44 153 GLY A N 1
ATOM 1194 C CA . GLY A 1 153 ? -3.816 -4.707 15.507 1.00 92.44 153 GLY A CA 1
ATOM 1195 C C . GLY A 1 153 ? -2.839 -5.455 14.583 1.00 92.44 153 GLY A C 1
ATOM 1196 O O . GLY A 1 153 ? -2.137 -4.809 13.794 1.00 92.44 153 GLY A O 1
ATOM 1197 N N . PRO A 1 154 ? -2.816 -6.802 14.605 1.00 92.50 154 PRO A N 1
ATOM 1198 C CA . PRO A 1 154 ? -2.038 -7.588 13.652 1.00 92.50 154 PRO A CA 1
ATOM 1199 C C . PRO A 1 154 ? -2.470 -7.365 12.196 1.00 92.50 154 PRO A C 1
ATOM 1201 O O . PRO A 1 154 ? -1.611 -7.175 11.342 1.00 92.50 154 PRO A O 1
ATOM 1204 N N . LEU A 1 155 ? -3.774 -7.291 11.912 1.00 93.88 155 LEU A N 1
ATOM 1205 C CA . LEU A 1 155 ? -4.293 -7.102 10.550 1.00 93.88 155 LEU A CA 1
ATOM 1206 C C . LEU A 1 155 ? -3.911 -5.738 9.955 1.00 93.88 155 LEU A C 1
ATOM 1208 O O . LEU A 1 155 ? -3.482 -5.665 8.807 1.00 93.88 155 LEU A O 1
ATOM 1212 N N . PHE A 1 156 ? -3.973 -4.659 10.742 1.00 91.56 156 PHE A N 1
ATOM 1213 C CA . PHE A 1 156 ? -3.457 -3.353 10.311 1.00 91.56 156 PHE A CA 1
ATOM 1214 C C . PHE A 1 156 ? -1.955 -3.393 10.017 1.00 91.56 156 PHE A C 1
ATOM 1216 O O . PHE A 1 156 ? -1.480 -2.709 9.117 1.00 91.56 156 PHE A O 1
ATOM 1223 N N . SER A 1 157 ? -1.206 -4.215 10.754 1.00 87.69 157 SER A N 1
ATOM 1224 C CA . SER A 1 157 ? 0.226 -4.407 10.508 1.00 87.69 157 SER A CA 1
ATOM 1225 C C . SER A 1 157 ? 0.480 -5.200 9.223 1.00 87.69 157 SER A C 1
ATOM 1227 O O . SER A 1 157 ? 1.447 -4.919 8.521 1.00 87.69 157 SER A O 1
ATOM 1229 N N . MET A 1 158 ? -0.401 -6.146 8.880 1.00 89.38 158 MET A N 1
ATOM 1230 C CA . MET A 1 158 ? -0.312 -6.916 7.635 1.00 89.38 158 MET A CA 1
ATOM 1231 C C . MET A 1 158 ? -0.472 -6.037 6.395 1.00 89.38 158 MET A C 1
ATOM 1233 O O . MET A 1 158 ? 0.187 -6.303 5.401 1.00 89.38 158 MET A O 1
ATOM 1237 N N . LEU A 1 159 ? -1.271 -4.963 6.441 1.00 88.38 159 LEU A N 1
ATOM 1238 C CA . LEU A 1 159 ? -1.392 -4.016 5.318 1.00 88.38 159 LEU A CA 1
ATOM 1239 C C . LEU A 1 159 ? -0.066 -3.327 4.964 1.00 88.38 159 LEU A C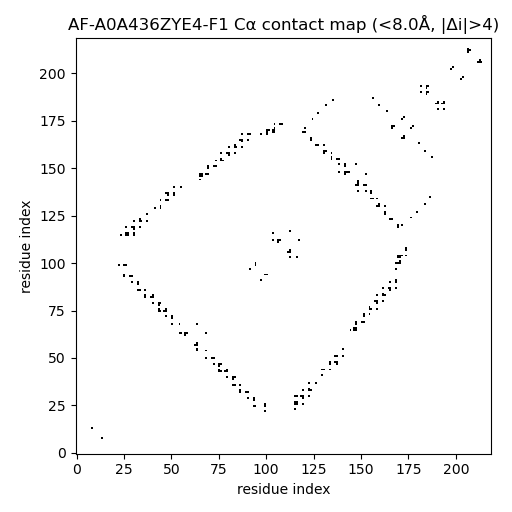 1
ATOM 1241 O O . LEU A 1 159 ? 0.137 -2.916 3.820 1.00 88.38 159 LEU A O 1
ATOM 1245 N N . SER A 1 160 ? 0.849 -3.204 5.928 1.00 85.44 160 SER A N 1
ATOM 1246 C CA . SER A 1 160 ? 2.146 -2.575 5.707 1.00 85.44 160 SER A CA 1
ATOM 1247 C C . SER A 1 160 ? 3.069 -3.412 4.824 1.00 85.44 160 SER A C 1
ATOM 1249 O O . SER A 1 160 ? 3.827 -2.846 4.047 1.00 85.44 160 SER A O 1
ATOM 1251 N N . GLU A 1 161 ? 3.023 -4.742 4.900 1.00 86.25 161 GLU A N 1
ATOM 1252 C CA . GLU A 1 161 ? 3.927 -5.605 4.131 1.00 86.25 161 GLU A CA 1
ATOM 1253 C C . GLU A 1 161 ? 3.776 -5.449 2.605 1.00 86.25 161 GLU A C 1
ATOM 1255 O O . GLU A 1 161 ? 4.766 -5.087 1.958 1.00 86.25 161 GLU A O 1
ATOM 1260 N N . PRO A 1 162 ? 2.587 -5.651 1.997 1.00 89.12 162 PRO A N 1
ATOM 1261 C CA . PRO A 1 162 ? 2.430 -5.479 0.560 1.00 89.12 162 PRO A CA 1
ATOM 1262 C C . PRO A 1 162 ? 2.675 -4.026 0.147 1.00 89.12 162 PRO A C 1
ATOM 1264 O O . PRO A 1 162 ? 3.195 -3.796 -0.941 1.00 89.12 162 PRO A O 1
ATOM 1267 N N . LEU A 1 163 ? 2.399 -3.044 1.016 1.00 88.19 163 LEU A N 1
ATOM 1268 C CA . LEU A 1 163 ? 2.746 -1.651 0.745 1.00 88.19 163 LEU A CA 1
ATOM 1269 C C . LEU A 1 163 ? 4.259 -1.465 0.567 1.00 88.19 163 LEU A C 1
ATOM 1271 O O . LEU A 1 163 ? 4.698 -0.939 -0.453 1.00 88.19 163 LEU A O 1
ATOM 1275 N N . LEU A 1 164 ? 5.058 -1.922 1.539 1.00 85.25 164 LEU A N 1
ATOM 1276 C CA . LEU A 1 164 ? 6.521 -1.835 1.490 1.00 85.25 164 LEU A CA 1
ATOM 1277 C C . LEU A 1 164 ? 7.073 -2.544 0.244 1.00 85.25 164 LEU A C 1
ATOM 1279 O O . LEU A 1 164 ? 7.970 -2.024 -0.419 1.00 85.25 164 LEU A O 1
ATOM 1283 N N . GLN A 1 165 ? 6.520 -3.712 -0.092 1.00 87.19 165 GLN A N 1
ATOM 1284 C CA . GLN A 1 165 ? 6.949 -4.486 -1.255 1.00 87.19 165 GLN A CA 1
ATOM 1285 C C . GLN A 1 165 ? 6.576 -3.818 -2.587 1.00 87.19 165 GLN A C 1
ATOM 1287 O O . GLN A 1 165 ? 7.394 -3.847 -3.503 1.00 87.19 165 GLN A O 1
ATOM 1292 N N . ILE A 1 166 ? 5.401 -3.183 -2.699 1.00 89.12 166 ILE A N 1
ATOM 1293 C CA . ILE A 1 166 ? 5.019 -2.400 -3.889 1.00 89.12 166 ILE A CA 1
ATOM 1294 C C . ILE A 1 166 ? 6.006 -1.251 -4.085 1.00 89.12 166 ILE A C 1
ATOM 1296 O O . ILE A 1 166 ? 6.560 -1.109 -5.169 1.00 89.12 166 ILE A O 1
ATOM 1300 N N . LEU A 1 167 ? 6.275 -0.475 -3.029 1.00 85.00 167 LEU A N 1
ATOM 1301 C CA . LEU A 1 167 ? 7.203 0.661 -3.079 1.00 85.00 167 LEU A CA 1
ATOM 1302 C C . LEU A 1 167 ? 8.628 0.228 -3.447 1.00 85.00 167 LEU A C 1
ATOM 1304 O O . LEU A 1 167 ? 9.318 0.939 -4.177 1.00 85.00 167 LEU A O 1
ATOM 1308 N N . GLY A 1 168 ? 9.053 -0.943 -2.966 1.00 81.50 168 GLY A N 1
ATOM 1309 C CA . GLY A 1 168 ? 10.312 -1.568 -3.363 1.00 81.50 168 GLY A CA 1
ATOM 1310 C C . GLY A 1 168 ? 10.339 -1.923 -4.845 1.00 81.50 168 GLY A C 1
ATOM 1311 O O . GLY A 1 168 ? 11.238 -1.482 -5.549 1.00 81.50 168 GLY A O 1
ATOM 1312 N N . ALA A 1 169 ? 9.321 -2.636 -5.326 1.00 82.81 169 ALA A N 1
ATOM 1313 C CA . ALA A 1 169 ? 9.244 -3.112 -6.707 1.00 82.81 169 ALA A CA 1
ATOM 1314 C C . ALA A 1 169 ? 9.170 -1.987 -7.756 1.00 82.81 169 ALA A C 1
ATOM 1316 O O . ALA A 1 169 ? 9.547 -2.198 -8.904 1.00 82.81 169 ALA A O 1
ATOM 1317 N N . VAL A 1 170 ? 8.712 -0.787 -7.383 1.00 79.06 170 VAL A N 1
ATOM 1318 C CA . VAL A 1 170 ? 8.712 0.384 -8.282 1.00 79.06 170 VAL A CA 1
ATOM 1319 C C . VAL A 1 170 ? 9.934 1.294 -8.101 1.00 79.06 170 VAL A C 1
ATOM 1321 O O . VAL A 1 170 ? 9.999 2.370 -8.690 1.00 79.06 170 VAL A O 1
ATOM 1324 N N . GLY A 1 171 ? 10.904 0.898 -7.271 1.00 74.31 171 GLY A N 1
ATOM 1325 C CA . GLY A 1 171 ? 12.141 1.651 -7.058 1.00 74.31 171 GLY A CA 1
ATOM 1326 C C . GLY A 1 171 ? 11.939 2.965 -6.302 1.00 74.31 171 GLY A C 1
ATOM 1327 O O . GLY A 1 171 ? 12.837 3.804 -6.270 1.00 74.31 171 GLY A O 1
ATOM 1328 N N . LEU A 1 172 ? 10.782 3.146 -5.657 1.00 68.88 172 LEU A N 1
ATOM 1329 C CA . LEU A 1 172 ? 10.406 4.385 -4.977 1.00 68.88 172 LEU A CA 1
ATOM 1330 C C . LEU A 1 172 ? 11.147 4.633 -3.667 1.00 68.88 172 LEU A C 1
ATOM 1332 O O . LEU A 1 172 ? 11.006 5.701 -3.087 1.00 68.88 172 LEU A O 1
ATOM 1336 N N . LEU A 1 173 ? 11.984 3.699 -3.216 1.00 58.56 173 LEU A N 1
ATOM 1337 C CA . LEU A 1 173 ? 12.772 3.802 -1.982 1.00 58.56 173 LEU A CA 1
ATOM 1338 C C . LEU A 1 173 ? 13.876 4.886 -2.031 1.00 58.56 173 LEU A C 1
ATOM 1340 O O . LEU A 1 173 ? 14.777 4.890 -1.193 1.00 58.56 173 LEU A O 1
ATOM 1344 N N . VAL A 1 174 ? 13.842 5.794 -3.009 1.00 54.81 174 VAL A N 1
ATOM 1345 C CA . VAL A 1 174 ? 14.669 7.007 -3.052 1.00 54.81 174 VAL A CA 1
ATOM 1346 C C . VAL A 1 174 ? 14.152 7.989 -1.987 1.00 54.81 174 VAL A C 1
ATOM 1348 O O . VAL A 1 174 ? 12.988 7.937 -1.595 1.00 54.81 174 VAL A O 1
ATOM 1351 N N . ALA A 1 175 ? 15.031 8.854 -1.476 1.00 53.38 175 ALA A N 1
ATOM 1352 C CA . ALA A 1 175 ? 14.920 9.669 -0.253 1.00 53.38 175 ALA A CA 1
ATOM 1353 C C . ALA A 1 175 ? 13.519 10.144 0.220 1.00 53.38 175 ALA A C 1
ATOM 1355 O O . ALA A 1 175 ? 13.302 10.214 1.430 1.00 53.38 175 ALA A O 1
ATOM 1356 N N . GLY A 1 176 ? 12.570 10.443 -0.675 1.00 53.53 176 GLY A N 1
ATOM 1357 C CA . GLY A 1 176 ? 11.206 10.867 -0.330 1.00 53.53 176 GLY A CA 1
ATOM 1358 C C . GLY A 1 176 ? 10.340 9.795 0.349 1.00 53.53 176 GLY A C 1
ATOM 1359 O O . GLY A 1 176 ? 9.624 10.106 1.299 1.00 53.53 176 GLY A O 1
ATOM 1360 N N . VAL A 1 177 ? 10.435 8.526 -0.065 1.00 58.34 177 VAL A N 1
ATOM 1361 C CA . VAL A 1 177 ? 9.601 7.442 0.497 1.00 58.34 177 VAL A CA 1
ATOM 1362 C C . VAL A 1 177 ? 10.277 6.758 1.682 1.00 58.34 177 VAL A C 1
ATOM 1364 O O . VAL A 1 177 ? 9.578 6.222 2.533 1.00 58.34 177 VAL A O 1
ATOM 1367 N N . LEU A 1 178 ? 11.604 6.854 1.842 1.00 61.69 178 LEU A N 1
ATOM 1368 C CA . LEU A 1 178 ? 12.304 6.345 3.036 1.00 61.69 178 LEU A CA 1
ATOM 1369 C C . LEU A 1 178 ? 11.733 6.920 4.338 1.00 61.69 178 LEU A C 1
ATOM 1371 O O . LEU A 1 178 ? 11.666 6.207 5.335 1.00 61.69 178 LEU A O 1
ATOM 1375 N N . ASN A 1 179 ? 11.275 8.175 4.325 1.00 64.31 179 ASN A N 1
ATOM 1376 C CA . ASN A 1 179 ? 10.608 8.777 5.477 1.00 64.31 179 ASN A CA 1
ATOM 1377 C C . ASN A 1 179 ? 9.227 8.144 5.745 1.00 64.31 179 ASN A C 1
ATOM 1379 O O . ASN A 1 179 ? 8.866 7.921 6.898 1.00 64.31 179 ASN A O 1
ATOM 1383 N N . LEU A 1 180 ? 8.477 7.782 4.695 1.00 66.06 180 LEU A N 1
ATOM 1384 C CA . LEU A 1 180 ? 7.227 7.026 4.839 1.00 66.06 180 LEU A CA 1
ATOM 1385 C C . LEU A 1 180 ? 7.486 5.603 5.351 1.00 66.06 180 LEU A C 1
ATOM 1387 O O . LEU A 1 180 ? 6.819 5.178 6.289 1.00 66.06 180 LEU A O 1
ATOM 1391 N N . LEU A 1 181 ? 8.478 4.887 4.810 1.00 63.88 181 LEU A N 1
ATOM 1392 C CA . LEU A 1 181 ? 8.860 3.557 5.311 1.00 63.88 181 LEU A CA 1
ATOM 1393 C C . LEU A 1 181 ? 9.340 3.627 6.760 1.00 63.88 181 LEU A C 1
ATOM 1395 O O . LEU A 1 181 ? 9.057 2.726 7.545 1.00 63.88 181 LEU A O 1
ATOM 1399 N N . ALA A 1 182 ? 10.052 4.695 7.126 1.00 66.94 182 ALA A N 1
ATOM 1400 C CA . ALA A 1 182 ? 10.472 4.931 8.495 1.00 66.94 182 ALA A CA 1
ATOM 1401 C C . ALA A 1 182 ? 9.269 5.073 9.429 1.00 66.94 182 ALA A C 1
ATOM 1403 O O . ALA A 1 182 ? 9.242 4.444 10.485 1.00 66.94 182 ALA A O 1
ATOM 1404 N N . ASN A 1 183 ? 8.251 5.826 9.015 1.00 68.44 183 ASN A N 1
ATOM 1405 C CA . ASN A 1 183 ? 7.011 5.973 9.772 1.00 68.44 183 ASN A CA 1
ATOM 1406 C C . ASN A 1 183 ? 6.240 4.650 9.869 1.00 68.44 183 ASN A C 1
ATOM 1408 O O . ASN A 1 183 ? 5.842 4.280 10.971 1.00 68.44 183 ASN A O 1
ATOM 1412 N N . ILE A 1 184 ? 6.124 3.895 8.769 1.00 67.44 184 ILE A N 1
ATOM 1413 C CA . ILE A 1 184 ? 5.515 2.554 8.742 1.00 67.44 184 ILE A CA 1
ATOM 1414 C C . ILE A 1 184 ? 6.216 1.630 9.750 1.00 67.44 184 ILE A C 1
ATOM 1416 O O . ILE A 1 184 ? 5.582 1.053 10.635 1.00 67.44 184 ILE A O 1
ATOM 1420 N N . LEU A 1 185 ? 7.544 1.511 9.655 1.00 67.06 185 LEU A N 1
ATOM 1421 C CA . LEU A 1 185 ? 8.333 0.609 10.494 1.00 67.06 185 LEU A CA 1
ATOM 1422 C C . LEU A 1 185 ? 8.336 1.043 11.963 1.00 67.06 185 LEU A C 1
ATOM 1424 O O . LEU A 1 185 ? 8.261 0.189 12.847 1.00 67.06 185 LEU A O 1
ATOM 1428 N N . ASN A 1 186 ? 8.345 2.346 12.242 1.00 71.06 186 ASN A N 1
ATOM 1429 C CA . ASN A 1 186 ? 8.181 2.865 13.599 1.00 71.06 186 ASN A CA 1
ATOM 1430 C C . ASN A 1 186 ? 6.785 2.561 14.160 1.00 71.06 186 ASN A C 1
ATOM 1432 O O . ASN A 1 186 ? 6.682 2.122 15.304 1.00 71.06 186 ASN A O 1
ATOM 1436 N N . ALA A 1 187 ? 5.727 2.709 13.360 1.00 67.44 187 ALA A N 1
ATOM 1437 C CA . ALA A 1 187 ? 4.354 2.443 13.784 1.00 67.44 187 ALA A CA 1
ATOM 1438 C C . ALA A 1 187 ? 4.108 0.951 14.086 1.00 67.44 187 ALA A C 1
ATOM 1440 O O . ALA A 1 187 ? 3.310 0.621 14.959 1.00 67.44 187 ALA A O 1
ATOM 1441 N N . ILE A 1 188 ? 4.801 0.035 13.397 1.00 65.88 188 ILE A N 1
ATOM 1442 C CA . ILE A 1 188 ? 4.738 -1.419 13.663 1.00 65.88 188 ILE A CA 1
ATOM 1443 C C . ILE A 1 188 ? 5.608 -1.816 14.880 1.00 65.88 188 ILE A C 1
ATOM 1445 O O . ILE A 1 188 ? 5.572 -2.958 15.329 1.00 65.88 188 ILE A O 1
ATOM 1449 N N . GLY A 1 189 ? 6.396 -0.896 15.448 1.00 65.12 189 GLY A N 1
ATOM 1450 C CA . GLY A 1 189 ? 7.361 -1.214 16.508 1.00 65.12 189 GLY A CA 1
ATOM 1451 C C . GLY A 1 189 ? 8.633 -1.904 15.993 1.00 65.12 189 GLY A C 1
ATOM 1452 O O . GLY A 1 189 ? 9.415 -2.433 16.778 1.00 65.12 189 GLY A O 1
ATOM 1453 N N . LEU A 1 190 ? 8.870 -1.866 14.677 1.00 64.94 190 LEU A N 1
ATOM 1454 C CA . LEU A 1 190 ? 10.034 -2.425 13.978 1.00 64.94 190 LEU A CA 1
ATOM 1455 C C . LEU A 1 190 ? 11.125 -1.375 13.689 1.00 64.94 190 LEU A C 1
ATOM 1457 O O . LEU A 1 190 ? 11.994 -1.596 12.843 1.00 64.94 190 LEU A O 1
ATOM 1461 N N . GLY A 1 191 ? 11.141 -0.245 14.405 1.00 59.84 191 GLY A N 1
ATOM 1462 C CA . GLY A 1 191 ? 12.138 0.826 14.222 1.00 59.84 191 GLY A CA 1
ATOM 1463 C C . GLY A 1 191 ? 13.605 0.363 14.346 1.00 59.84 191 GLY A C 1
ATOM 1464 O O . GLY A 1 191 ? 14.510 0.942 13.740 1.00 59.84 191 GLY A O 1
ATOM 1465 N N . GLY A 1 192 ? 13.857 -0.748 15.050 1.00 61.38 192 GLY A N 1
ATOM 1466 C CA . GLY A 1 192 ? 15.178 -1.386 15.110 1.00 61.38 192 GLY A CA 1
ATOM 1467 C C . GLY A 1 192 ? 15.636 -2.011 13.782 1.00 61.38 192 GLY A C 1
ATOM 1468 O O . GLY A 1 192 ? 16.811 -1.905 13.436 1.00 61.38 192 GLY A O 1
ATOM 1469 N N . ALA A 1 193 ? 14.721 -2.597 13.001 1.00 58.41 193 ALA A N 1
ATOM 1470 C CA . ALA A 1 193 ? 15.022 -3.191 11.693 1.00 58.41 193 ALA A CA 1
ATOM 1471 C C . ALA A 1 193 ? 15.240 -2.114 10.616 1.00 58.41 193 ALA A C 1
ATOM 1473 O O . ALA A 1 193 ? 16.150 -2.226 9.795 1.00 58.41 193 ALA A O 1
ATOM 1474 N N . LEU A 1 194 ? 14.481 -1.014 10.685 1.00 54.56 194 LEU A N 1
ATOM 1475 C CA . LEU A 1 194 ? 14.708 0.182 9.869 1.00 54.56 194 LEU A CA 1
ATOM 1476 C C . LEU A 1 194 ? 16.144 0.702 10.034 1.00 54.56 194 LEU A C 1
ATOM 1478 O O . LEU A 1 194 ? 16.808 1.016 9.051 1.00 54.56 194 LEU A O 1
ATOM 1482 N N . THR A 1 195 ? 16.647 0.746 11.270 1.00 58.44 195 THR A N 1
ATOM 1483 C CA . THR A 1 195 ? 18.009 1.217 11.564 1.00 58.44 195 THR A CA 1
ATOM 1484 C C . THR A 1 195 ? 19.070 0.374 10.844 1.00 58.44 195 THR A C 1
ATOM 1486 O O . THR A 1 195 ? 20.060 0.921 10.365 1.00 58.44 195 THR A O 1
ATOM 1489 N N . GLN A 1 196 ? 18.843 -0.933 10.683 1.00 59.34 196 GLN A N 1
ATOM 1490 C CA . GLN A 1 196 ? 19.752 -1.829 9.960 1.00 59.34 196 GLN A CA 1
ATOM 1491 C C . GLN A 1 196 ? 19.676 -1.650 8.434 1.00 59.34 196 GLN A C 1
ATOM 1493 O O . GLN A 1 196 ? 20.710 -1.671 7.770 1.00 59.34 196 GLN A O 1
ATOM 1498 N N . VAL A 1 197 ? 18.488 -1.394 7.873 1.00 56.62 197 VAL A N 1
ATOM 1499 C CA . VAL A 1 197 ? 18.323 -1.100 6.435 1.00 56.62 197 VAL A CA 1
ATOM 1500 C C . VAL A 1 197 ? 18.911 0.270 6.077 1.00 56.62 197 VAL A C 1
ATOM 1502 O O . VAL A 1 197 ? 19.658 0.382 5.106 1.00 56.62 197 VAL A O 1
ATOM 1505 N N . LEU A 1 198 ? 18.664 1.305 6.888 1.00 59.22 198 LEU A N 1
ATOM 1506 C CA . LEU A 1 198 ? 19.231 2.647 6.690 1.00 59.22 198 LEU A CA 1
ATOM 1507 C C . LEU A 1 198 ? 20.766 2.655 6.849 1.00 59.22 198 LEU A C 1
ATOM 1509 O O . LEU A 1 198 ? 21.453 3.351 6.099 1.00 59.22 198 LEU A O 1
ATOM 1513 N N . GLN A 1 199 ? 21.318 1.851 7.771 1.00 61.88 199 GLN A N 1
ATOM 1514 C CA . GLN A 1 199 ? 22.769 1.628 7.889 1.00 61.88 199 GLN A CA 1
ATOM 1515 C C . GLN A 1 199 ? 23.341 0.840 6.697 1.00 61.88 199 GLN A C 1
ATOM 1517 O O . GLN A 1 199 ? 24.446 1.137 6.237 1.00 61.88 199 GLN A O 1
ATOM 1522 N N . GLY A 1 200 ? 22.590 -0.129 6.161 1.00 63.25 200 GLY A N 1
ATOM 1523 C CA . GLY A 1 200 ? 22.965 -0.897 4.970 1.00 63.25 200 GLY A CA 1
ATOM 1524 C C . GLY A 1 200 ? 22.994 -0.060 3.687 1.00 63.25 200 GLY A C 1
ATOM 1525 O O . GLY A 1 200 ? 23.879 -0.243 2.853 1.00 63.25 200 GLY A O 1
ATOM 1526 N N . LEU A 1 201 ? 22.088 0.915 3.563 1.00 56.03 201 LEU A N 1
ATOM 1527 C CA . LEU A 1 201 ? 21.990 1.833 2.421 1.00 56.03 201 LEU A CA 1
ATOM 1528 C C . LEU A 1 201 ? 23.001 2.990 2.451 1.00 56.03 201 LEU A C 1
ATOM 1530 O O . LEU A 1 201 ? 23.051 3.775 1.507 1.00 56.03 201 LEU A O 1
ATOM 1534 N N . ARG A 1 202 ? 23.827 3.097 3.502 1.00 63.25 202 ARG A N 1
ATOM 1535 C CA . ARG A 1 202 ? 24.857 4.141 3.654 1.00 63.25 202 ARG A CA 1
ATOM 1536 C C . ARG A 1 202 ? 24.313 5.548 3.382 1.00 63.25 202 ARG A C 1
ATOM 1538 O O . ARG A 1 202 ? 24.932 6.343 2.675 1.00 63.25 202 ARG A O 1
ATOM 1545 N N . ILE A 1 203 ? 23.141 5.865 3.924 1.00 61.84 203 ILE A N 1
ATOM 1546 C CA . ILE A 1 203 ? 22.502 7.178 3.741 1.00 61.84 203 ILE A CA 1
ATOM 1547 C C . ILE A 1 203 ? 23.390 8.303 4.297 1.00 61.84 203 ILE A C 1
ATOM 1549 O O . ILE A 1 203 ? 23.405 9.406 3.761 1.00 61.84 203 ILE A O 1
ATOM 1553 N N . ASP A 1 204 ? 24.225 7.997 5.291 1.00 60.00 204 ASP A N 1
ATOM 1554 C CA . ASP A 1 204 ? 25.319 8.842 5.774 1.00 60.00 204 ASP A CA 1
ATOM 1555 C C . ASP A 1 204 ? 26.307 9.245 4.666 1.00 60.00 204 ASP A C 1
ATOM 1557 O O . ASP A 1 204 ? 26.808 10.368 4.664 1.00 60.00 204 ASP A O 1
ATOM 1561 N N . LYS A 1 205 ? 26.569 8.375 3.684 1.00 59.75 205 LYS A N 1
ATOM 1562 C CA . LYS A 1 205 ? 27.415 8.696 2.528 1.00 59.75 205 LYS A CA 1
ATOM 1563 C C . LYS A 1 205 ? 26.694 9.545 1.491 1.00 59.75 205 LYS A C 1
ATOM 1565 O O . LYS A 1 205 ? 27.327 10.426 0.923 1.00 59.75 205 LYS A O 1
ATOM 1570 N N . LEU A 1 206 ? 25.400 9.316 1.267 1.00 55.50 206 LEU A N 1
ATOM 1571 C CA . LEU A 1 206 ? 24.589 10.126 0.350 1.00 55.50 206 LEU A CA 1
ATOM 1572 C C . LEU A 1 206 ? 24.385 11.549 0.890 1.00 55.50 206 LEU A C 1
ATOM 1574 O O . LEU A 1 206 ? 24.536 12.516 0.151 1.00 55.50 206 LEU A O 1
ATOM 1578 N N . LEU A 1 207 ? 24.147 11.695 2.195 1.00 58.00 207 LEU A N 1
ATOM 1579 C CA . LEU A 1 207 ? 24.052 12.998 2.859 1.00 58.00 207 LEU A CA 1
ATOM 1580 C C . LEU A 1 207 ? 25.396 13.743 2.864 1.00 58.00 207 LEU A C 1
ATOM 1582 O O . LEU A 1 207 ? 25.426 14.936 2.565 1.00 58.00 207 LEU A O 1
ATOM 1586 N N . ASN A 1 208 ? 26.512 13.043 3.103 1.00 60.50 208 ASN A N 1
ATOM 1587 C CA . ASN A 1 208 ? 27.851 13.632 2.993 1.00 60.50 208 ASN A CA 1
ATOM 1588 C C . ASN A 1 208 ? 28.226 13.998 1.543 1.00 60.50 208 ASN A C 1
ATOM 1590 O O . ASN A 1 208 ? 28.875 15.018 1.331 1.00 60.50 208 ASN A O 1
ATOM 1594 N N . ALA A 1 209 ? 27.801 13.214 0.545 1.00 57.28 209 ALA A N 1
ATOM 1595 C CA . ALA A 1 209 ? 28.009 13.517 -0.876 1.00 57.28 209 ALA A CA 1
ATOM 1596 C C . ALA A 1 209 ? 27.177 14.722 -1.354 1.00 57.28 209 ALA A C 1
ATOM 1598 O O . ALA A 1 209 ? 27.618 15.456 -2.232 1.00 57.28 209 ALA A O 1
ATOM 1599 N N . MET A 1 210 ? 26.020 14.972 -0.732 1.00 55.88 210 MET A N 1
ATOM 1600 C CA . MET A 1 210 ? 25.200 16.173 -0.942 1.00 55.88 210 MET A CA 1
ATOM 1601 C C . MET A 1 210 ? 25.598 17.359 -0.039 1.00 55.88 210 MET A C 1
ATOM 1603 O O . MET A 1 210 ? 24.906 18.373 -0.015 1.00 55.88 210 MET A O 1
ATOM 1607 N N . GLY A 1 211 ? 26.705 17.260 0.709 1.00 50.34 211 GLY A N 1
ATOM 1608 C CA . GLY A 1 211 ? 27.254 18.363 1.510 1.00 50.34 211 GLY A CA 1
ATOM 1609 C C . GLY A 1 211 ? 26.583 18.599 2.869 1.00 50.34 211 GLY A C 1
ATOM 1610 O O . GLY A 1 211 ? 26.940 19.547 3.570 1.00 50.34 211 GLY A O 1
ATOM 1611 N N . TYR A 1 212 ? 25.655 17.737 3.288 1.00 55.59 212 TYR A N 1
ATOM 1612 C CA . TYR A 1 212 ? 25.017 17.813 4.600 1.00 55.59 212 TYR A CA 1
ATOM 1613 C C . TYR A 1 212 ? 25.792 16.965 5.611 1.00 55.59 212 TYR A C 1
ATOM 1615 O O . TYR A 1 212 ? 25.594 15.756 5.726 1.00 55.59 212 TYR A O 1
ATOM 1623 N N . SER A 1 213 ? 26.674 17.603 6.384 1.00 51.03 213 SER A N 1
ATOM 1624 C CA . SER A 1 213 ? 27.299 16.952 7.534 1.00 51.03 213 SER A CA 1
ATOM 1625 C C . SER A 1 213 ? 26.306 16.895 8.699 1.00 51.03 213 SER A C 1
ATOM 1627 O O . SER A 1 213 ? 25.940 17.909 9.297 1.00 51.03 213 SER A O 1
ATOM 1629 N N . VAL A 1 214 ? 25.860 15.688 9.057 1.00 52.34 214 VAL A N 1
ATOM 1630 C CA . VAL A 1 214 ? 25.151 15.467 10.324 1.00 52.34 214 VAL A CA 1
ATOM 1631 C C . VAL A 1 214 ? 26.182 15.588 11.442 1.00 52.34 214 VAL A C 1
ATOM 1633 O O . VAL A 1 214 ? 26.860 14.631 11.815 1.00 52.34 214 VAL A O 1
ATOM 1636 N N . SER A 1 215 ? 26.350 16.807 11.946 1.00 43.78 215 SER A N 1
ATOM 1637 C CA . SER A 1 215 ? 27.260 17.098 13.045 1.00 43.78 215 SER A CA 1
ATOM 1638 C C . SER A 1 215 ? 26.724 16.458 14.330 1.00 43.78 215 SER A C 1
ATOM 1640 O O . SER A 1 215 ? 25.860 17.013 15.008 1.00 43.78 215 SER A O 1
ATOM 1642 N N . GLN A 1 216 ? 27.242 15.279 14.683 1.00 40.41 216 GLN A N 1
ATOM 1643 C CA . GLN A 1 216 ? 26.996 14.661 15.983 1.00 40.41 216 GLN A CA 1
ATOM 1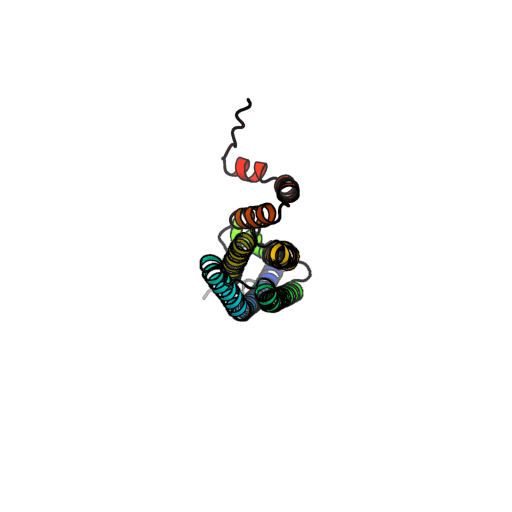644 C C . GLN A 1 216 ? 27.569 15.549 17.097 1.00 40.41 216 GLN A C 1
ATOM 1646 O O . GLN A 1 216 ? 28.779 15.588 17.325 1.00 40.41 216 GLN A O 1
ATOM 1651 N N . LYS A 1 217 ? 26.701 16.244 17.839 1.00 36.69 217 LYS A N 1
ATOM 1652 C CA . LYS A 1 217 ? 27.057 16.747 19.169 1.00 36.69 217 LYS A CA 1
ATOM 1653 C C . LYS A 1 217 ? 27.013 15.575 20.147 1.00 36.69 217 LYS A C 1
ATOM 1655 O O . LYS A 1 217 ? 25.939 15.142 20.549 1.00 36.69 217 LYS A O 1
ATOM 1660 N N . LYS A 1 218 ? 28.194 15.086 20.529 1.00 39.62 218 LYS A N 1
ATOM 1661 C CA . LYS A 1 218 ? 28.374 14.241 21.714 1.00 39.62 218 LYS A CA 1
ATOM 1662 C C . LYS A 1 218 ? 27.967 15.024 22.969 1.00 39.62 218 LYS A C 1
ATOM 1664 O O . LYS A 1 218 ? 28.461 16.133 23.184 1.00 39.62 218 LYS A O 1
ATOM 1669 N N . LYS A 1 219 ? 27.119 14.423 23.796 1.00 35.78 219 LYS A N 1
ATOM 1670 C CA . LYS A 1 219 ? 27.169 14.541 25.254 1.00 35.78 219 LYS A CA 1
ATOM 1671 C C . LYS A 1 219 ? 27.229 13.134 25.817 1.00 35.78 219 LYS A C 1
ATOM 1673 O O . LYS A 1 219 ? 26.520 12.275 25.251 1.00 35.78 219 LYS A O 1
#

Organism: Arthrobotrys flagrans (NCBI:txid97331)

Sequence (219 aa):
MGEEAPVELTEEEKQQAADEEERAKVMKRMAQIVDKGLDKVKPLLDMIDQTIDEAEKKKENNELDEDAFVSKMKPLIENAHSVMQSTLDQIKALDPDNKFERLAKRHVEDSQASADEKMVIDGCNELSTRVQATIDKGRKAIEGMPKAKSELGPLFSMLSEPLLQILGAVGLLVAGVLNLLANILNAIGLGGALTQVLQGLRIDKLLNAMGYSVSQKKK

Secondary structure (DSSP, 8-state):
----------HHHHHHHHHHHHHHHHHHHHHHHHHHHHHHHHHHHHHHHHHHHHHHHHHHTT---HHHHHHHHHHHHHHHHHHHHHHHHHHHHH-TT-HHHHHHHHHHHTT---HHHHHHHHHHHHHHHHHHHHHHHHHHHHTT-HHHHHHHHHHHHHTHHHHHHHHHHTT-TTHHHHHHHHHHHHHTT-HHHHHHHHHHTTHHHHHHHTT--------

Mean predicted aligned error: 10.33 Å

Nearest PDB structures (foldseek):
  4r61-assembly1_A  TM=2.808E-01  e=3.126E+00  Human immunodeficiency virus 1